Protein 1VH5 (pdb70)

Organism: Escherichia coli (strain K12) (NCBI:txid83333)

Secondary structure (DSSP, 8-state):
----SS---HHHHHHTTTTSHHHHTT-EEEEE-SS-EEEEEE-STTTB-TTSSBPHHHHHHHHHHHHHHHHHHTS-TT-EEEEEEEEEEE-S---SSEEEEEEEEEEE-SSEEEEEEEEE-TTS-EEEEEEEEEEEE-/----SS---HHHHHHTTTTSHHHHTT-EEEEE-SS-EEEEEE-STTTB-TTSSB-HHHHHHHHHHHHHHHHHHTS-TT-EEEEEEEEEEE-S---SSEEEEEEEEEEE-SSEEEEEEEEE-TTS-EEEEEEEEEEEE-

Sequence (276 aa):
SLIWKRKITLEALNAMGEGNMVGFLDIRFEHIGDDTLEATMPVDSRTKQPFGLLHGGASVVLAESIGSVAGYLCTEGEQKVVGLEINANHVRSAREGRVRGVCKPLHLGSRHQVWQIEIFDEKGRLCCSSRLTTAILESLIWKRKITLEALNAMGEGNMVGFLDIRFEHIGDDTLEATMPVDSRTKQPFGLLHGGASVVLAESIGSVAGYLCTEGEQKVVGLEINANHVRSAREGRVRGVCKPLHLGSRHQVWQIEIFDEKGRLCCSSRLTTAILE

B-factor: mean 19.94, std 7.81, range [9.19, 49.09]

Nearest PDB structures (foldseek):
  1vh5-assembly1_A  TM=1.007E+00  e=4.228E-28  Escherichia coli
  1vi8-assembly1_B  TM=1.005E+00  e=4.167E-26  Escherichia coli
  1sbk-assembly1_A  TM=9.993E-01  e=1.597E-25  Escherichia coli
  4k4c-assembly1_D  TM=9.904E-01  e=1.376E-20  Escherichia coli K-12
  3lz7-assembly1_A  TM=9.914E-01  e=1.528E-19  Haemophilus influenzae

Structure (mmCIF, N/CA/C/O backbone):
data_1VH5
#
_entry.id   1VH5
#
_cell.length_a   79.624
_cell.length_b   69.937
_cell.length_c   49.662
_cell.angle_alpha   90.00
_cell.angle_beta   90.00
_cell.angle_gamma   90.00
#
_symmetry.space_group_name_H-M   'P 21 21 2'
#
loop_
_entity.id
_entity.type
_entity.pdbx_description
1 polymer 'Hypothetical protein ydiI'
2 water water
#
loop_
_atom_site.group_PDB
_atom_site.id
_atom_site.type_symbol
_atom_site.label_atom_id
_atom_site.label_alt_id
_atom_site.label_comp_id
_atom_site.label_asym_id
_atom_site.label_entity_id
_atom_site.label_seq_id
_atom_site.pdbx_PDB_ins_code
_atom_site.Cartn_x
_atom_site.Cartn_y
_atom_site.Cartn_z
_atom_site.occupancy
_atom_site.B_iso_or_equiv
_atom_site.auth_seq_id
_atom_site.auth_comp_id
_atom_site.auth_asym_id
_atom_site.auth_atom_id
_atom_site.pdbx_PDB_model_num
ATOM 1 N N . SER A 1 2 ? 8.162 13.257 15.062 1.00 32.92 0 SER A N 1
ATOM 2 C CA . SER A 1 2 ? 7.341 12.687 13.962 1.00 31.49 0 SER A CA 1
ATOM 3 C C . SER A 1 2 ? 6.615 13.756 13.132 1.00 28.97 0 SER A C 1
ATOM 4 O O . SER A 1 2 ? 5.697 13.423 12.406 1.00 28.78 0 SER A O 1
ATOM 7 N N . LEU A 1 3 ? 7.016 15.027 13.243 1.00 26.16 1 LEU A N 1
ATOM 8 C CA . LEU A 1 3 ? 6.399 16.101 12.459 1.00 24.19 1 LEU A CA 1
ATOM 9 C C . LEU A 1 3 ? 6.984 16.193 11.054 1.00 21.88 1 LEU A C 1
ATOM 10 O O . LEU A 1 3 ? 8.121 16.621 10.872 1.00 22.48 1 LEU A O 1
ATOM 15 N N . ILE A 1 4 ? 6.192 15.854 10.041 1.00 19.33 2 ILE A N 1
ATOM 16 C CA . ILE A 1 4 ? 6.743 15.828 8.665 1.00 18.66 2 ILE A CA 1
ATOM 17 C C . ILE A 1 4 ? 6.588 17.148 7.918 1.00 17.00 2 ILE A C 1
ATOM 18 O O . ILE A 1 4 ? 7.291 17.401 6.949 1.00 17.80 2 ILE A O 1
ATOM 23 N N . TRP A 1 5 ? 5.650 18.004 8.344 1.00 16.41 3 TRP A N 1
ATOM 24 C CA . TRP A 1 5 ? 5.315 19.159 7.506 1.00 15.40 3 TRP A CA 1
ATOM 25 C C . TRP A 1 5 ? 6.393 20.222 7.550 1.00 16.16 3 TRP A C 1
ATOM 26 O O . TRP A 1 5 ? 7.045 20.427 8.605 1.00 17.99 3 TRP A O 1
ATOM 37 N N . LYS A 1 6 ? 6.559 20.897 6.416 1.00 15.10 4 LYS A N 1
ATOM 38 C CA . LYS A 1 6 ? 7.428 22.077 6.297 1.00 17.39 4 LYS A CA 1
ATOM 39 C C . LYS A 1 6 ? 6.661 23.378 6.240 1.00 18.59 4 LYS A C 1
ATOM 40 O O . LYS A 1 6 ? 7.241 24.464 6.324 1.00 20.96 4 LYS A O 1
ATOM 46 N N . ARG A 1 7 ? 5.351 23.278 6.108 1.00 17.30 5 ARG A N 1
ATOM 47 C CA . ARG A 1 7 ? 4.500 24.455 6.035 1.00 18.10 5 ARG A CA 1
ATOM 48 C C . ARG A 1 7 ? 3.421 24.275 7.054 1.00 20.89 5 ARG A C 1
ATOM 49 O O . ARG A 1 7 ? 2.949 23.170 7.288 1.00 22.91 5 ARG A O 1
ATOM 57 N N . LYS A 1 8 ? 3.000 25.381 7.656 1.00 23.15 6 LYS A N 1
ATOM 58 C CA . LYS A 1 8 ? 1.854 25.331 8.558 1.00 25.39 6 LYS A CA 1
ATOM 59 C C . LYS A 1 8 ? 0.590 25.743 7.796 1.00 25.93 6 LYS A C 1
ATOM 60 O O . LYS A 1 8 ? 0.601 26.653 6.975 1.00 28.35 6 LYS A O 1
ATOM 66 N N . ILE A 1 9 ? -0.489 25.028 8.046 1.00 25.35 7 ILE A N 1
ATOM 67 C CA . ILE A 1 9 ? -1.789 25.370 7.485 1.00 26.00 7 ILE A CA 1
ATOM 68 C C . ILE A 1 9 ? -2.882 25.002 8.478 1.00 26.25 7 ILE A C 1
ATOM 69 O O . ILE A 1 9 ? -2.755 24.024 9.208 1.00 26.96 7 ILE A O 1
ATOM 74 N N . THR A 1 10 ? -3.927 25.826 8.547 1.00 26.10 8 THR A N 1
ATOM 75 C CA . THR A 1 10 ? -5.114 25.468 9.313 1.00 26.35 8 THR A CA 1
ATOM 76 C C . THR A 1 10 ? -6.016 24.610 8.443 1.00 25.61 8 THR A C 1
ATOM 77 O O . THR A 1 10 ? -5.895 24.635 7.211 1.00 24.73 8 THR A O 1
ATOM 81 N N . LEU A 1 11 ? -6.934 23.888 9.084 1.00 26.41 9 LEU A N 1
ATOM 82 C CA . LEU A 1 11 ? -7.972 23.153 8.364 1.00 25.94 9 LEU A CA 1
ATOM 83 C C . LEU A 1 11 ? -8.809 24.093 7.512 1.00 26.08 9 LEU A C 1
ATOM 84 O O . LEU A 1 11 ? -9.176 23.785 6.392 1.00 25.77 9 LEU A O 1
ATOM 89 N N . GLU A 1 12 ? -9.094 25.272 8.056 1.00 25.50 10 GLU A N 1
ATOM 90 C CA . GLU A 1 12 ? -9.809 26.296 7.322 1.00 25.92 10 GLU A CA 1
ATOM 91 C C . GLU A 1 12 ? -9.159 26.663 5.982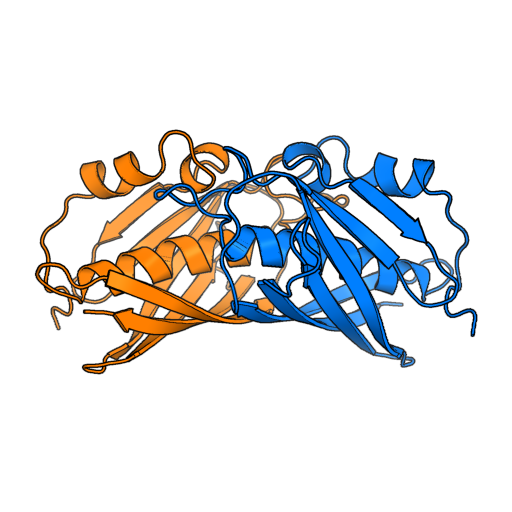 1.00 24.14 10 GLU A C 1
ATOM 92 O O . GLU A 1 12 ? -9.841 26.720 4.954 1.00 22.53 10 GLU A O 1
ATOM 98 N N . ALA A 1 13 ? -7.858 26.958 5.995 1.00 24.18 11 ALA A N 1
ATOM 99 C CA . ALA A 1 13 ? -7.167 27.396 4.779 1.00 23.77 11 ALA A CA 1
ATOM 100 C C . ALA A 1 13 ? -7.015 26.232 3.780 1.00 23.64 11 ALA A C 1
ATOM 101 O O . ALA A 1 13 ? -7.064 26.438 2.562 1.00 23.51 11 ALA A O 1
ATOM 103 N N . LEU A 1 14 ? -6.861 25.024 4.321 1.00 23.87 12 LEU A N 1
ATOM 104 C CA . LEU A 1 14 ? -6.819 23.791 3.526 1.00 23.95 12 LEU A CA 1
ATOM 105 C C . LEU A 1 14 ? -8.150 23.628 2.771 1.00 22.79 12 LEU A C 1
ATOM 106 O O . LEU A 1 14 ? -8.185 23.449 1.553 1.00 22.19 12 LEU A O 1
ATOM 111 N N . ASN A 1 15 ? -9.257 23.748 3.502 1.00 21.45 13 ASN A N 1
ATOM 112 C CA . ASN A 1 15 ? -10.578 23.607 2.910 1.00 22.27 13 ASN A CA 1
ATOM 113 C C . ASN A 1 15 ? -10.950 24.726 1.949 1.00 22.07 13 ASN A C 1
ATOM 114 O O . ASN A 1 15 ? -11.719 24.510 1.019 1.00 22.69 13 ASN A O 1
ATOM 119 N N . ALA A 1 16 ? -10.379 25.920 2.158 1.00 21.73 14 ALA A N 1
ATOM 120 C CA . ALA A 1 16 ? -10.625 27.030 1.253 1.00 22.30 14 ALA A CA 1
ATOM 121 C C . ALA A 1 16 ? -10.092 26.782 -0.156 1.00 22.36 14 ALA A C 1
ATOM 122 O O . ALA A 1 16 ? -10.591 27.354 -1.118 1.00 22.91 14 ALA A O 1
ATOM 124 N N . MET A 1 17 ? -9.100 25.896 -0.284 1.00 22.17 15 MET A N 1
ATOM 125 C CA . MET A 1 17 ? -8.464 25.651 -1.583 1.00 22.30 15 MET A CA 1
ATOM 126 C C . MET A 1 17 ? -9.414 25.089 -2.638 1.00 21.93 15 MET A C 1
ATOM 127 O O . MET A 1 17 ? -9.257 25.333 -3.838 1.00 21.57 15 MET A O 1
ATOM 132 N N . GLY A 1 18 ? -10.389 24.320 -2.166 1.00 21.17 16 GLY A N 1
ATOM 133 C CA . GLY A 1 18 ? -11.276 23.546 -3.013 1.00 21.67 16 GLY A CA 1
ATOM 134 C C . GLY A 1 18 ? -12.394 24.336 -3.664 1.00 21.74 16 GLY A C 1
ATOM 135 O O . GLY A 1 18 ? -13.083 23.816 -4.541 1.00 21.18 16 GLY A O 1
ATOM 136 N N . GLU A 1 19 ? -12.607 25.589 -3.240 1.00 22.57 17 GLU A N 1
ATOM 137 C CA . GLU A 1 19 ? -13.757 26.373 -3.730 1.00 23.80 17 GLU A CA 1
ATOM 138 C C . GLU A 1 19 ? -13.648 26.649 -5.212 1.00 22.19 17 GLU A C 1
ATOM 139 O O . GLU A 1 19 ? -12.639 27.197 -5.674 1.00 22.76 17 GLU A O 1
ATOM 145 N N . GLY A 1 20 ? -14.683 26.261 -5.952 1.00 22.04 18 GLY A N 1
ATOM 146 C CA . GLY A 1 20 ? -14.734 26.506 -7.374 1.00 21.72 18 GLY A CA 1
ATOM 147 C C . GLY A 1 20 ? -13.935 25.511 -8.209 1.00 21.45 18 GLY A C 1
ATOM 148 O O . GLY A 1 20 ? -13.727 25.742 -9.401 1.00 21.14 18 GLY A O 1
ATOM 149 N N . ASN A 1 21 ? -13.498 24.411 -7.590 1.00 21.04 19 ASN A N 1
ATOM 150 C CA . ASN A 1 21 ? -12.789 23.344 -8.331 1.00 19.79 19 ASN A CA 1
ATOM 151 C C . ASN A 1 21 ? -13.324 21.991 -7.904 1.00 19.49 19 ASN A C 1
ATOM 152 O O . ASN A 1 21 ? -14.288 21.908 -7.159 1.00 17.40 19 ASN A O 1
ATOM 157 N N . MET A 1 22 ? -12.682 20.915 -8.352 1.00 17.43 20 MET A N 1
ATOM 158 C CA . MET A 1 22 ? -13.275 19.595 -8.174 1.00 16.23 20 MET A CA 1
ATOM 159 C C . MET A 1 22 ? -13.449 19.224 -6.695 1.00 15.32 20 MET A C 1
ATOM 160 O O . MET A 1 22 ? -14.427 18.577 -6.330 1.00 15.97 20 MET A O 1
ATOM 165 N N . VAL A 1 23 ? -12.477 19.588 -5.869 1.00 16.29 21 VAL A N 1
ATOM 166 C CA . VAL A 1 23 ? -12.549 19.253 -4.454 1.00 17.11 21 VAL A CA 1
ATOM 167 C C . VAL A 1 23 ? -13.851 19.856 -3.852 1.00 16.63 21 VAL A C 1
ATOM 168 O O . VAL A 1 23 ? -14.587 19.170 -3.150 1.00 16.76 21 VAL A O 1
ATOM 172 N N . GLY A 1 24 ? -14.119 21.118 -4.174 1.00 17.18 22 GLY A N 1
ATOM 173 C CA . GLY A 1 24 ? -15.327 21.794 -3.722 1.00 17.35 22 GLY A CA 1
ATOM 174 C C . GLY A 1 24 ? -16.575 21.168 -4.312 1.00 17.18 22 GLY A C 1
ATOM 175 O O . GLY A 1 24 ? -17.550 20.917 -3.595 1.00 19.55 22 GLY A O 1
ATOM 176 N N . PHE A 1 25 ? -16.538 20.903 -5.608 1.00 17.70 23 PHE A N 1
ATOM 177 C CA . PHE A 1 25 ? -17.673 20.291 -6.319 1.00 17.98 23 PHE A CA 1
ATOM 178 C C . PHE A 1 25 ? -18.102 18.976 -5.686 1.00 16.84 23 PHE A C 1
ATOM 179 O O . PHE A 1 25 ? -19.289 18.702 -5.581 1.00 17.45 23 PHE A O 1
ATOM 187 N N . LEU A 1 26 ? -17.130 18.152 -5.283 1.00 16.39 24 LEU A N 1
ATOM 188 C CA . LEU A 1 26 ? -17.452 16.858 -4.707 1.00 15.90 24 LEU A CA 1
ATOM 189 C C . LEU A 1 26 ? -17.634 16.865 -3.184 1.00 17.20 24 LEU A C 1
ATOM 190 O O . LEU A 1 26 ? -17.852 15.800 -2.579 1.00 16.98 24 LEU A O 1
ATOM 195 N N . ASP A 1 27 ? -17.489 18.043 -2.564 1.00 17.03 25 ASP A N 1
ATOM 196 C CA . ASP A 1 27 ? -17.588 18.170 -1.097 1.00 18.00 25 ASP A CA 1
ATOM 197 C C . ASP A 1 27 ? -16.554 17.336 -0.368 1.00 16.16 25 ASP A C 1
ATOM 198 O O . ASP A 1 27 ? -16.844 16.747 0.662 1.00 17.53 25 ASP A O 1
ATOM 203 N N . ILE A 1 28 ? -15.354 17.284 -0.929 1.00 15.94 26 ILE A N 1
ATOM 204 C CA . ILE A 1 28 ? -14.243 16.730 -0.175 1.00 16.29 26 ILE A CA 1
ATOM 205 C C . ILE A 1 28 ? -13.871 17.727 0.939 1.00 16.29 26 ILE A C 1
ATOM 206 O O . ILE A 1 28 ? -13.684 18.927 0.655 1.00 18.02 26 ILE A O 1
ATOM 211 N N . ARG A 1 29 ? -13.761 17.227 2.175 1.00 16.04 27 ARG A N 1
ATOM 212 C CA . ARG A 1 29 ? -13.516 18.076 3.337 1.00 17.16 27 ARG A CA 1
ATOM 213 C C . ARG A 1 29 ? -12.307 17.515 4.079 1.00 15.91 27 ARG A C 1
ATOM 214 O O . ARG A 1 29 ? -12.335 16.380 4.564 1.00 16.35 27 ARG A O 1
ATOM 229 N N . PHE A 1 30 ? -11.269 18.334 4.229 1.00 16.13 28 PHE A N 1
ATOM 230 C CA . PHE A 1 30 ? -10.173 17.967 5.143 1.00 16.19 28 PHE A CA 1
ATOM 231 C C . PHE A 1 30 ? -10.648 18.026 6.603 1.00 17.14 28 PHE A C 1
ATOM 232 O O . PHE A 1 30 ? -11.305 18.985 7.003 1.00 18.48 28 PHE A O 1
ATOM 240 N N . GLU A 1 31 ? -10.340 16.988 7.358 1.00 17.48 29 GLU A N 1
ATOM 241 C CA . GLU A 1 31 ? -10.857 16.800 8.715 1.00 18.71 29 GLU A CA 1
ATOM 242 C C . GLU A 1 31 ? -9.783 16.779 9.778 1.00 18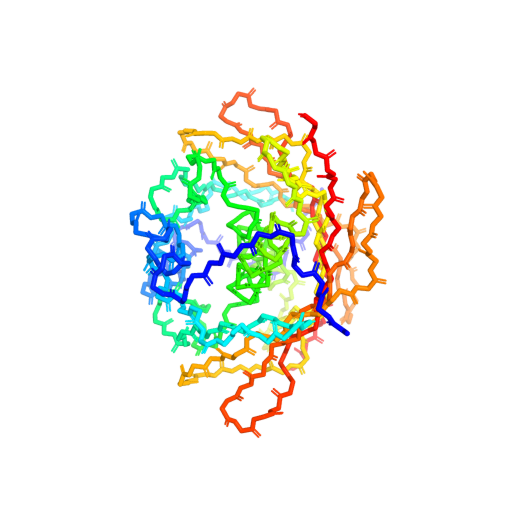.88 29 GLU A C 1
ATOM 243 O O . GLU A 1 31 ? -10.079 17.009 10.963 1.00 19.16 29 GLU A O 1
ATOM 249 N N . HIS A 1 32 ? -8.556 16.385 9.436 1.00 17.69 30 HIS A N 1
ATOM 250 C CA . HIS A 1 32 ? -7.541 16.206 10.457 1.00 18.52 30 HIS A CA 1
ATOM 251 C C . HIS A 1 32 ? -6.156 16.356 9.866 1.00 18.27 30 HIS A C 1
ATOM 252 O O . HIS A 1 32 ? -5.856 15.743 8.828 1.00 17.67 30 HIS A O 1
ATOM 259 N N . ILE A 1 33 ? -5.332 17.200 10.479 1.00 17.02 31 ILE A N 1
ATOM 260 C CA . ILE A 1 33 ? -3.899 17.279 10.181 1.00 18.34 31 ILE A CA 1
ATOM 261 C C . ILE A 1 33 ? -3.133 16.803 11.401 1.00 18.51 31 ILE A C 1
ATOM 262 O O . ILE A 1 33 ? -3.018 17.530 12.421 1.00 20.10 31 ILE A O 1
ATOM 267 N N . GLY A 1 34 ? -2.607 15.607 11.338 1.00 17.72 32 GLY A N 1
ATOM 268 C CA . GLY A 1 34 ? -1.745 15.119 12.397 1.00 17.29 32 GLY A CA 1
ATOM 269 C C . GLY A 1 34 ? -0.302 15.477 12.144 1.00 17.73 32 GLY A C 1
ATOM 270 O O . GLY A 1 34 ? 0.019 16.108 11.154 1.00 18.80 32 GLY A O 1
ATOM 271 N N . ASP A 1 35 ? 0.587 15.071 13.039 1.00 17.12 33 ASP A N 1
ATOM 272 C CA . ASP A 1 35 ? 2.007 15.329 12.816 1.00 18.33 33 ASP A CA 1
ATOM 273 C C . ASP A 1 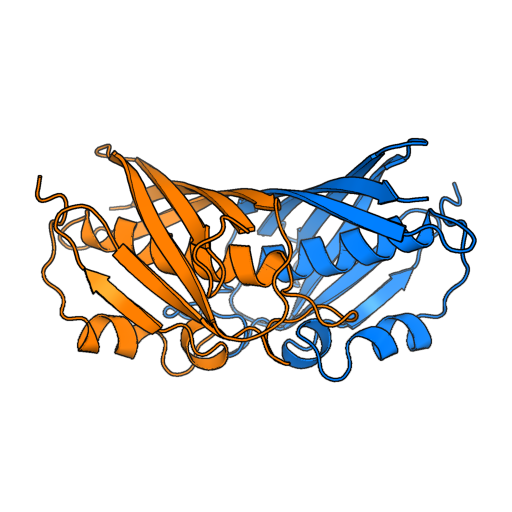35 ? 2.515 14.683 11.534 1.00 17.55 33 ASP A C 1
ATOM 274 O O . ASP A 1 35 ? 3.427 15.210 10.881 1.00 16.72 33 ASP A O 1
ATOM 279 N N . ASP A 1 36 ? 1.932 13.539 11.193 1.00 16.87 34 ASP A N 1
ATOM 280 C CA . ASP A 1 36 ? 2.467 12.763 10.071 1.00 17.40 34 ASP A CA 1
ATOM 281 C C . ASP A 1 36 ? 1.388 12.106 9.223 1.00 17.27 34 ASP A C 1
ATOM 282 O O . ASP A 1 36 ? 1.697 11.148 8.505 1.00 17.36 34 ASP A O 1
ATOM 287 N N . THR A 1 37 ? 0.153 12.598 9.336 1.00 16.72 35 THR A N 1
ATOM 288 C CA . THR A 1 37 ? -0.957 12.071 8.543 1.00 17.05 35 THR A CA 1
ATOM 289 C C . THR A 1 37 ? -1.887 13.195 8.176 1.00 15.49 35 THR A C 1
ATOM 290 O O . THR A 1 37 ? -1.939 14.221 8.843 1.00 17.17 35 THR A O 1
ATOM 294 N N . LEU A 1 38 ? -2.632 12.999 7.089 1.00 15.58 36 LEU A N 1
ATOM 295 C CA . LEU A 1 38 ? -3.648 13.967 6.675 1.00 14.93 36 LEU A CA 1
ATOM 296 C C . LEU A 1 38 ? -4.935 13.210 6.341 1.00 14.94 36 LEU A C 1
ATOM 297 O O . LEU A 1 38 ? -4.882 12.203 5.633 1.00 16.14 36 LEU A O 1
ATOM 302 N N . GLU A 1 39 ? -6.091 13.633 6.871 1.00 14.87 37 GLU A N 1
ATOM 303 C CA . GLU A 1 39 ? -7.354 12.943 6.584 1.00 16.00 37 GLU A CA 1
ATOM 304 C C . GLU A 1 39 ? -8.372 13.891 5.979 1.00 15.98 37 GLU A C 1
ATOM 305 O O . GLU A 1 39 ? -8.480 15.068 6.359 1.00 16.71 37 GLU A O 1
ATOM 311 N N . ALA A 1 40 ? -9.129 13.355 5.013 1.00 16.29 38 ALA A N 1
ATOM 312 C CA . ALA A 1 40 ? -10.252 14.075 4.437 1.00 15.72 38 ALA A CA 1
ATOM 313 C C . ALA A 1 40 ? -11.401 13.115 4.176 1.00 14.94 38 ALA A C 1
ATOM 314 O O . ALA A 1 40 ? -11.179 11.917 3.938 1.00 14.99 38 ALA A O 1
ATOM 316 N N . THR A 1 41 ? -12.630 13.634 4.190 1.00 14.35 39 THR A N 1
ATOM 317 C CA . THR A 1 41 ? -13.788 12.808 3.845 1.00 15.81 39 THR A CA 1
ATOM 318 C C . THR A 1 41 ? -14.479 13.285 2.570 1.00 15.07 39 THR A C 1
ATOM 319 O O . THR A 1 41 ? -14.263 14.365 2.093 1.00 15.96 39 THR A O 1
ATOM 323 N N . MET A 1 42 ? -15.332 12.415 2.033 1.00 15.19 40 MET A N 1
ATOM 324 C CA . MET A 1 42 ? -16.065 12.658 0.787 1.00 14.77 40 MET A CA 1
ATOM 325 C C . MET A 1 42 ? -17.373 11.899 0.842 1.00 15.03 40 MET A C 1
ATOM 326 O O . MET A 1 42 ? -17.404 10.751 1.275 1.00 14.55 40 MET A O 1
ATOM 331 N N . PRO A 1 43 ? -18.471 12.536 0.408 1.00 15.63 41 PRO A N 1
ATOM 332 C CA . PRO A 1 43 ? -19.755 11.835 0.460 1.00 15.63 41 PRO A CA 1
ATOM 333 C C . PRO A 1 43 ? -19.834 10.791 -0.645 1.00 14.07 41 PRO A C 1
ATOM 334 O O . PRO A 1 43 ? -19.183 10.931 -1.703 1.00 14.64 41 PRO A O 1
ATOM 338 N N . VAL A 1 44 ? -20.608 9.751 -0.371 1.00 14.08 42 VAL A N 1
ATOM 339 C CA . VAL A 1 44 ? -21.039 8.777 -1.367 1.00 14.68 42 VAL A CA 1
ATOM 340 C C . VAL A 1 44 ? -22.425 9.286 -1.773 1.00 15.99 42 VAL A C 1
ATOM 341 O O . VAL A 1 44 ? -23.405 9.101 -1.062 1.00 17.55 42 VAL A O 1
ATOM 345 N N . ASP A 1 45 ? -22.475 10.026 -2.855 1.00 15.11 43 ASP A N 1
ATOM 346 C CA . ASP A 1 45 ? -23.726 10.683 -3.285 1.00 16.54 43 ASP A CA 1
ATOM 347 C C . ASP A 1 45 ? -23.814 10.728 -4.816 1.00 16.17 43 ASP A C 1
ATOM 348 O O . ASP A 1 45 ? -22.990 10.148 -5.545 1.00 15.75 4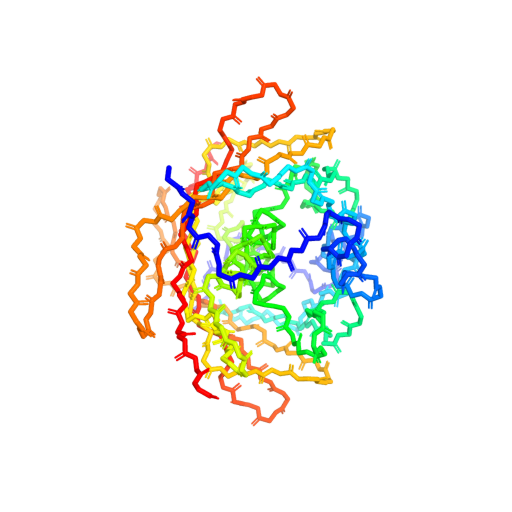3 ASP A O 1
ATOM 353 N N . SER A 1 46 ? -24.785 11.442 -5.341 1.00 16.46 44 SER A N 1
ATOM 354 C CA . SER A 1 46 ? -25.017 11.422 -6.760 1.00 17.37 44 SER A CA 1
ATOM 355 C C . SER A 1 46 ? -23.808 11.895 -7.571 1.00 16.58 44 SER A C 1
ATOM 356 O O . SER A 1 46 ? -23.688 11.521 -8.748 1.00 16.88 44 SER A O 1
ATOM 359 N N . ARG A 1 47 ? -22.928 12.709 -6.977 1.00 15.88 45 ARG A N 1
ATOM 360 C CA . ARG A 1 47 ? -21.774 13.247 -7.697 1.00 15.71 45 ARG A CA 1
ATOM 361 C C . ARG A 1 47 ? -20.590 12.305 -7.672 1.00 15.55 45 ARG A C 1
ATOM 362 O O . ARG A 1 47 ? -19.639 12.506 -8.412 1.00 15.66 45 ARG A O 1
ATOM 370 N N . THR A 1 48 ? -20.635 11.318 -6.779 1.00 14.74 46 THR A N 1
ATOM 371 C CA . THR A 1 48 ? -19.532 10.360 -6.646 1.00 14.96 46 THR A CA 1
ATOM 372 C C . THR A 1 48 ? -19.928 8.889 -6.845 1.00 13.32 46 THR A C 1
ATOM 373 O O . THR A 1 48 ? -19.108 7.985 -6.683 1.00 13.54 46 THR A O 1
ATOM 377 N N . LYS A 1 49 ? -21.176 8.648 -7.234 1.00 13.11 47 LYS A N 1
ATOM 378 C CA . LYS A 1 49 ? -21.648 7.296 -7.528 1.00 13.97 47 LYS A CA 1
ATOM 379 C C . LYS A 1 49 ? -21.491 6.917 -8.979 1.00 13.67 47 LYS A C 1
ATOM 380 O O . LYS A 1 49 ? -21.601 7.752 -9.863 1.00 14.65 47 LYS A O 1
ATOM 386 N N . GLN A 1 50 ? -21.314 5.616 -9.204 1.00 15.57 48 GLN A N 1
ATOM 387 C CA . GLN A 1 50 ? -21.404 5.067 -10.567 1.00 16.54 48 GLN A CA 1
ATOM 388 C C . GLN A 1 50 ? -22.884 4.725 -10.838 1.00 17.02 48 GLN A C 1
ATOM 389 O O . GLN A 1 50 ? -23.723 4.898 -9.942 1.00 17.58 48 GLN A O 1
ATOM 395 N N . PRO A 1 51 ? -23.240 4.292 -12.045 1.00 17.17 49 PRO A N 1
ATOM 396 C CA . PRO A 1 51 ? -24.658 4.093 -12.413 1.00 18.63 49 PRO A CA 1
ATOM 397 C C . PRO A 1 51 ? -25.442 3.095 -11.594 1.00 20.11 49 PRO A C 1
ATOM 398 O O . PRO A 1 51 ? -26.670 3.051 -11.716 1.00 22.50 49 PRO A O 1
ATOM 402 N N . PHE A 1 52 ? -24.765 2.307 -10.772 1.00 19.86 50 PHE A N 1
ATOM 403 C CA . PHE A 1 52 ? -25.424 1.272 -9.993 1.00 21.27 50 PHE A CA 1
ATOM 404 C C . PHE A 1 52 ? -25.542 1.634 -8.520 1.00 19.98 50 PHE A C 1
ATOM 405 O O . PHE A 1 52 ? -25.899 0.806 -7.699 1.00 22.13 50 PHE A O 1
ATOM 413 N N . GLY A 1 53 ? -25.262 2.887 -8.194 1.00 18.58 51 GLY A N 1
ATOM 414 C CA . GLY A 1 53 ? -25.502 3.386 -6.848 1.00 18.16 51 GLY A CA 1
ATOM 415 C C . GLY A 1 53 ? -24.378 3.169 -5.845 1.00 17.69 51 GLY A C 1
ATOM 416 O O . GLY A 1 53 ? -24.553 3.427 -4.672 1.00 19.41 51 GLY A O 1
ATOM 417 N N . LEU A 1 54 ? -23.237 2.675 -6.309 1.00 17.86 52 LEU A N 1
ATOM 418 C CA . LEU A 1 54 ? -22.081 2.517 -5.444 1.00 16.38 52 LEU A CA 1
ATOM 419 C C . LEU A 1 54 ? -21.075 3.626 -5.697 1.00 14.84 52 LEU A C 1
ATOM 420 O O . LEU A 1 54 ? -21.058 4.225 -6.768 1.00 16.67 52 LEU A O 1
ATOM 425 N N . LEU A 1 55 ? -20.205 3.870 -4.720 1.00 14.50 53 LEU A N 1
ATOM 426 C CA . LEU A 1 55 ? -19.122 4.814 -4.921 1.00 14.50 53 LEU A CA 1
ATOM 427 C C . LEU A 1 55 ? -18.308 4.470 -6.149 1.00 14.09 53 LEU A C 1
ATOM 428 O O . LEU A 1 55 ? -17.883 3.312 -6.313 1.00 16.16 53 LEU A O 1
ATOM 433 N N . HIS A 1 56 ? -18.082 5.459 -6.997 1.00 12.80 54 HIS A N 1
ATOM 434 C CA . HIS A 1 56 ? -17.322 5.286 -8.223 1.00 12.27 54 HIS A CA 1
ATOM 435 C C . HIS A 1 56 ? -15.852 5.097 -7.836 1.00 12.15 54 HIS A C 1
ATOM 436 O O . HIS A 1 56 ? -15.300 5.887 -7.075 1.00 12.24 54 HIS A O 1
ATOM 443 N N . GLY A 1 57 ? -15.177 4.108 -8.423 1.00 13.27 55 GLY A N 1
ATOM 444 C CA . GLY A 1 57 ? -13.753 3.863 -8.152 1.00 13.57 55 GLY A CA 1
ATOM 445 C C . GLY A 1 57 ? -12.910 5.090 -8.483 1.00 12.65 55 GLY A C 1
ATOM 446 O O . GLY A 1 57 ? -11.913 5.389 -7.797 1.00 13.33 55 GLY A O 1
ATOM 447 N N . GLY A 1 58 ? -13.308 5.830 -9.530 1.00 12.22 56 GLY A N 1
ATOM 448 C CA . GLY A 1 58 ? -12.623 7.075 -9.822 1.00 12.08 56 GLY A CA 1
ATOM 449 C C . GLY A 1 58 ? -12.757 8.146 -8.758 1.00 11.66 56 GLY A C 1
ATOM 450 O O . GLY A 1 58 ? -11.826 8.944 -8.568 1.00 12.10 56 GLY A O 1
ATOM 451 N N . ALA A 1 59 ? -13.911 8.202 -8.099 1.00 13.15 57 ALA A N 1
ATOM 452 C CA . ALA A 1 59 ? -14.078 9.162 -7.011 1.00 12.65 57 ALA A CA 1
ATOM 453 C C . ALA A 1 59 ? -13.139 8.875 -5.838 1.00 12.29 57 ALA A C 1
ATOM 454 O O . ALA A 1 59 ? -12.552 9.781 -5.281 1.00 12.81 57 ALA A O 1
ATOM 456 N N . SER A 1 60 ? -12.924 7.596 -5.549 1.00 12.59 58 SER A N 1
ATOM 457 C CA . SER A 1 60 ? -11.946 7.204 -4.529 1.00 12.45 58 SER A CA 1
ATOM 458 C C . SER A 1 60 ? -10.573 7.736 -4.906 1.00 12.35 58 SER A C 1
ATOM 459 O O . SER A 1 60 ? -9.833 8.217 -4.065 1.00 12.95 58 SER A O 1
ATOM 462 N N . VAL A 1 61 ? -10.225 7.642 -6.183 1.00 11.95 59 VAL A N 1
ATOM 463 C CA . VAL A 1 61 ? -8.917 8.127 -6.656 1.00 11.93 59 VAL A CA 1
ATOM 464 C C . VAL A 1 61 ? -8.864 9.651 -6.633 1.00 11.83 59 VAL A C 1
ATOM 465 O O . VAL A 1 61 ? -7.834 10.237 -6.296 1.00 11.87 59 VAL A O 1
ATOM 469 N N . VAL A 1 62 ? -9.962 10.324 -6.967 1.00 11.62 60 VAL A N 1
ATOM 470 C CA . VAL A 1 62 ? -9.999 11.770 -6.760 1.00 11.98 60 VAL A CA 1
ATOM 471 C C . VAL A 1 62 ? -9.686 12.126 -5.295 1.00 11.32 60 VAL A C 1
ATOM 472 O O . VAL A 1 62 ? -8.879 13.013 -5.015 1.00 12.49 60 VAL A O 1
ATOM 476 N N . LEU A 1 63 ? -10.313 11.423 -4.371 1.00 11.89 61 LEU A N 1
ATOM 477 C CA . LEU A 1 63 ? -10.079 11.681 -2.951 1.00 12.87 61 LEU A CA 1
ATOM 478 C C . LEU A 1 63 ? -8.592 11.444 -2.616 1.00 12.29 61 LEU A C 1
ATOM 479 O O . LEU A 1 63 ? -7.917 12.321 -2.003 1.00 12.49 61 LEU A O 1
ATOM 484 N N . ALA A 1 64 ? -8.050 10.296 -3.044 1.00 12.26 62 ALA A N 1
ATOM 485 C CA . ALA A 1 64 ? -6.659 9.954 -2.737 1.00 12.55 62 ALA A CA 1
ATOM 486 C C . ALA A 1 64 ? -5.716 10.993 -3.317 1.00 11.83 62 ALA A C 1
ATOM 487 O O . ALA A 1 64 ? -4.773 11.435 -2.628 1.00 12.68 62 ALA A O 1
ATOM 489 N N . GLU A 1 65 ? -5.907 11.382 -4.583 1.00 12.51 63 GLU A N 1
ATOM 490 C CA . GLU A 1 65 ? -4.984 12.319 -5.202 1.00 12.59 63 GLU A CA 1
ATOM 491 C C . GLU A 1 65 ? -5.139 13.700 -4.576 1.00 12.71 63 GLU A C 1
ATOM 492 O O . GLU A 1 65 ? -4.153 14.432 -4.447 1.00 13.87 63 GLU A O 1
ATOM 498 N N . SER A 1 66 ? -6.366 14.097 -4.220 1.00 13.43 64 SER A N 1
ATOM 499 C CA . SER A 1 66 ? -6.572 15.426 -3.602 1.00 13.89 64 SER A CA 1
ATOM 500 C C . SER A 1 66 ? -5.833 15.536 -2.277 1.00 13.98 64 SER A C 1
ATOM 501 O O . SER A 1 66 ? -5.263 16.581 -1.971 1.00 16.09 64 SER A O 1
ATOM 504 N N . ILE A 1 67 ? -5.854 14.472 -1.484 1.00 13.34 65 ILE A N 1
ATOM 505 C CA . ILE A 1 67 ? -5.180 14.459 -0.174 1.00 14.24 65 ILE A CA 1
ATOM 506 C C . ILE A 1 67 ? -3.680 14.376 -0.358 1.00 13.86 65 ILE A C 1
ATOM 507 O O . ILE A 1 67 ? -2.929 15.178 0.205 1.00 13.16 65 ILE A O 1
ATOM 512 N N . GLY A 1 68 ? -3.224 13.426 -1.180 1.00 13.53 66 GLY A N 1
ATOM 513 C CA . GLY A 1 68 ? -1.788 13.246 -1.383 1.00 14.06 66 GLY A CA 1
ATOM 514 C C . GLY A 1 68 ? -1.116 14.471 -1.986 1.00 13.46 66 GLY A C 1
ATOM 515 O O . GLY A 1 68 ? 0.027 14.784 -1.648 1.00 13.40 66 GLY A O 1
ATOM 516 N N . SER A 1 69 ? -1.780 15.128 -2.935 1.00 13.67 67 SER A N 1
ATOM 517 C CA . SER A 1 69 ? -1.168 16.317 -3.550 1.00 14.52 67 SER A CA 1
ATOM 518 C C . SER A 1 69 ? -0.940 17.440 -2.551 1.00 15.13 67 SER A C 1
ATOM 519 O O . SER A 1 69 ? 0.111 18.078 -2.575 1.00 15.90 67 SER A O 1
ATOM 524 N N . VAL A 1 70 ? -1.919 17.702 -1.679 1.00 14.51 68 VAL A N 1
ATOM 525 C CA . VAL A 1 70 ? -1.755 18.746 -0.668 1.00 14.99 68 VAL A CA 1
ATOM 526 C C . VAL A 1 70 ? -0.740 18.289 0.380 1.00 14.79 68 VAL A C 1
ATOM 527 O O . VAL A 1 70 ? 0.113 19.072 0.763 1.00 14.67 68 VAL A O 1
ATOM 534 N N . ALA A 1 71 ? -0.763 17.014 0.785 1.00 13.72 69 ALA A N 1
ATOM 535 C CA . ALA A 1 71 ? 0.238 16.536 1.760 1.00 13.54 69 ALA A CA 1
ATOM 536 C C . ALA A 1 71 ? 1.636 16.731 1.198 1.00 13.32 69 ALA A C 1
ATOM 537 O O . ALA A 1 71 ? 2.562 17.202 1.899 1.00 14.01 69 ALA A O 1
ATOM 539 N N . GLY A 1 72 ? 1.807 16.410 -0.076 1.00 12.49 70 GLY A N 1
ATOM 540 C CA . GLY A 1 72 ? 3.103 16.574 -0.742 1.00 12.40 70 GLY A CA 1
ATOM 541 C C . GLY A 1 72 ? 3.555 18.028 -0.699 1.00 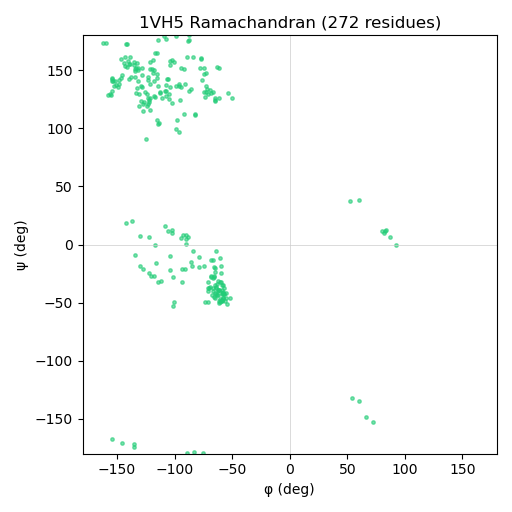12.50 70 GLY A C 1
ATOM 542 O O . GLY A 1 72 ? 4.726 18.338 -0.370 1.00 12.72 70 GLY A O 1
ATOM 543 N N . TYR A 1 73 ? 2.653 18.960 -1.073 1.00 13.88 71 TYR A N 1
ATOM 544 C CA . TYR A 1 73 ? 2.948 20.400 -1.039 1.00 13.96 71 TYR A CA 1
ATOM 545 C C . TYR A 1 73 ? 3.360 20.830 0.375 1.00 13.18 71 TYR A C 1
ATOM 546 O O . TYR A 1 73 ? 4.336 21.582 0.545 1.00 14.54 71 TYR A O 1
ATOM 555 N N . LEU A 1 74 ? 2.648 20.332 1.382 1.00 14.60 72 LEU A N 1
ATOM 556 C CA . LEU A 1 74 ? 2.941 20.711 2.767 1.00 14.98 72 LEU A CA 1
ATOM 557 C C . LEU A 1 74 ? 4.294 20.213 3.247 1.00 14.27 72 LEU A C 1
ATOM 558 O O . LEU A 1 74 ? 4.787 20.714 4.284 1.00 15.12 72 LEU A O 1
ATOM 563 N N . CYS A 1 75 ? 4.923 19.294 2.494 1.00 13.46 73 CYS A N 1
ATOM 564 C CA . CYS A 1 75 ? 6.249 18.757 2.820 1.00 14.53 73 CYS A CA 1
ATOM 565 C C . CYS A 1 75 ? 7.336 19.400 1.955 1.00 14.84 73 CYS A C 1
ATOM 566 O O . CYS A 1 75 ? 8.472 18.907 1.915 1.00 16.61 73 CYS A O 1
ATOM 569 N N . THR A 1 76 ? 6.985 20.477 1.256 1.00 14.45 74 THR A N 1
ATOM 570 C CA . THR A 1 76 ? 7.985 21.288 0.530 1.00 15.05 74 THR A CA 1
ATOM 571 C C . THR A 1 76 ? 8.053 22.664 1.171 1.00 14.35 74 THR A C 1
ATOM 572 O O . THR A 1 76 ? 7.272 22.974 2.086 1.00 15.86 74 THR A O 1
ATOM 576 N N . GLU A 1 77 ? 8.965 23.503 0.685 1.00 15.65 75 GLU A N 1
ATOM 577 C CA . GLU A 1 77 ? 9.095 24.833 1.282 1.00 16.69 75 GLU A CA 1
ATOM 578 C C . GLU A 1 77 ? 9.308 25.937 0.251 1.00 18.03 75 GLU A C 1
ATOM 579 O O . GLU A 1 77 ? 9.660 25.666 -0.900 1.00 18.31 75 GLU A O 1
ATOM 585 N N . GLY A 1 78 ? 9.058 27.183 0.657 1.00 20.52 76 GLY A N 1
ATOM 586 C CA . GLY A 1 78 ? 9.139 28.321 -0.254 1.00 21.67 76 GLY A CA 1
ATOM 587 C C . GLY A 1 78 ? 8.283 28.167 -1.507 1.00 22.37 76 GLY A C 1
ATOM 588 O O . GLY A 1 78 ? 7.120 27.818 -1.421 1.00 23.42 76 GLY A O 1
ATOM 589 N N . GLU A 1 79 ? 8.858 28.438 -2.668 1.00 22.49 77 GLU A N 1
ATOM 590 C CA . GLU A 1 79 ? 8.100 28.379 -3.916 1.00 23.27 77 GLU A CA 1
ATOM 591 C C . GLU A 1 79 ? 8.131 26.991 -4.573 1.00 22.45 77 GLU A C 1
ATOM 592 O O . GLU A 1 79 ? 7.714 26.844 -5.724 1.00 22.53 77 GLU A O 1
ATOM 598 N N . GLN A 1 80 ? 8.667 25.992 -3.876 1.00 20.25 78 GLN A N 1
ATOM 599 C CA . GLN A 1 80 ? 8.625 24.608 -4.350 1.00 19.17 78 GLN A CA 1
ATOM 600 C C . GLN A 1 80 ? 7.192 24.149 -4.474 1.00 18.14 78 GLN A C 1
ATOM 601 O O . GLN A 1 80 ? 6.284 24.638 -3.776 1.00 18.02 78 GLN A O 1
ATOM 607 N N . LYS A 1 81 ? 6.985 23.219 -5.393 1.00 18.64 79 LYS A N 1
ATOM 608 C CA . LYS A 1 81 ? 5.679 22.608 -5.570 1.00 18.01 79 LYS A CA 1
ATOM 609 C C . LYS A 1 81 ? 5.882 21.130 -5.878 1.00 16.70 79 LYS A C 1
ATOM 610 O O . LYS A 1 81 ? 7.012 20.659 -6.059 1.00 17.29 79 LYS A O 1
ATOM 616 N N . VAL A 1 82 ? 4.775 20.391 -5.911 1.00 15.70 80 VAL A N 1
ATOM 617 C CA . VAL A 1 82 ? 4.828 18.991 -6.341 1.00 15.65 80 VAL A CA 1
ATOM 618 C C . VAL A 1 82 ? 3.927 18.764 -7.531 1.00 15.86 80 VAL A C 1
ATOM 619 O O . VAL A 1 82 ? 2.900 19.449 -7.679 1.00 17.05 80 VAL A O 1
ATOM 623 N N . VAL A 1 83 ? 4.319 17.786 -8.349 1.00 15.48 81 VAL A N 1
ATOM 624 C CA . VAL A 1 83 ? 3.518 17.372 -9.503 1.00 16.13 81 VAL A CA 1
ATOM 625 C C . VAL A 1 83 ? 3.301 15.863 -9.386 1.00 16.07 81 VAL A C 1
ATOM 626 O O . VAL A 1 83 ? 4.247 15.111 -9.128 1.00 17.14 81 VAL A O 1
ATOM 633 N N . GLY A 1 84 ? 2.057 15.426 -9.538 1.00 15.45 82 GLY A N 1
ATOM 634 C CA . GLY A 1 84 ? 1.742 14.010 -9.548 1.00 14.90 82 GLY A CA 1
ATOM 635 C C . GLY A 1 84 ? 2.278 13.317 -10.785 1.00 13.65 82 GLY A C 1
ATOM 636 O O . GLY A 1 84 ? 2.117 13.786 -11.899 1.00 15.06 82 GLY A O 1
ATOM 637 N N . LEU A 1 85 ? 2.974 12.202 -10.582 1.00 12.95 83 LEU A N 1
ATOM 638 C CA . LEU A 1 85 ? 3.484 11.357 -11.654 1.00 13.60 83 LEU A CA 1
ATOM 639 C C . LEU A 1 85 ? 2.635 10.124 -11.911 1.00 12.10 83 LEU A C 1
ATOM 640 O O . LEU A 1 85 ? 2.348 9.834 -13.059 1.00 12.94 83 LEU A O 1
ATOM 645 N N . GLU A 1 86 ? 2.293 9.371 -10.857 1.00 12.51 84 GLU A N 1
ATOM 646 C CA . GLU A 1 86 ? 1.643 8.083 -11.041 1.00 11.64 84 GLU A CA 1
ATOM 647 C C . GLU A 1 86 ? 0.743 7.926 -9.818 1.00 11.49 84 GLU A C 1
ATOM 648 O O . GLU A 1 86 ? 1.117 8.245 -8.695 1.00 11.73 84 GLU A O 1
ATOM 654 N N . ILE A 1 87 ? -0.442 7.372 -10.038 1.00 10.24 85 ILE A N 1
ATOM 655 C CA . ILE A 1 87 ? -1.317 6.970 -8.953 1.00 10.88 85 ILE A CA 1
ATOM 656 C C . ILE A 1 87 ? -1.857 5.584 -9.262 1.00 12.00 85 ILE A C 1
ATOM 657 O O . ILE A 1 87 ? -2.101 5.255 -10.441 1.00 12.00 85 ILE A O 1
ATOM 662 N N . ASN A 1 88 ? -2.022 4.770 -8.229 1.00 12.16 86 ASN A N 1
ATOM 663 C CA . ASN A 1 88 ? -2.547 3.428 -8.397 1.00 11.89 86 ASN A CA 1
ATOM 664 C C . ASN A 1 88 ? -3.441 3.102 -7.227 1.00 12.22 86 ASN A C 1
ATOM 665 O O . ASN A 1 88 ? -3.296 3.693 -6.142 1.00 13.21 86 ASN A O 1
ATOM 670 N N . ALA A 1 89 ? -4.400 2.210 -7.433 1.00 12.52 87 ALA A N 1
ATOM 671 C CA . ALA A 1 89 ? -5.374 1.880 -6.392 1.00 12.61 87 ALA A CA 1
ATOM 672 C C . ALA A 1 89 ? -5.928 0.513 -6.591 1.00 13.47 87 ALA A C 1
ATOM 673 O O . ALA A 1 89 ? -6.165 0.090 -7.744 1.00 13.59 87 ALA A O 1
ATOM 675 N N . ASN A 1 90 ? -6.160 -0.158 -5.469 1.00 14.43 88 ASN A N 1
ATOM 676 C CA . ASN A 1 90 ? -6.985 -1.338 -5.455 1.00 13.02 88 ASN A CA 1
ATOM 677 C C . ASN A 1 90 ? -8.335 -1.086 -4.811 1.00 12.84 88 ASN A C 1
ATOM 678 O O . ASN A 1 90 ? -8.406 -0.529 -3.702 1.00 13.70 88 ASN A O 1
ATOM 683 N N . HIS A 1 91 ? -9.407 -1.521 -5.476 1.00 12.62 89 HIS A N 1
ATOM 684 C CA . HIS A 1 91 ? -10.766 -1.326 -4.951 1.00 13.74 89 HIS A CA 1
ATOM 685 C C . HIS A 1 91 ? -11.183 -2.615 -4.256 1.00 14.31 89 HIS A C 1
ATOM 686 O O . HIS A 1 91 ? -11.409 -3.639 -4.903 1.00 16.50 89 HIS A O 1
ATOM 693 N N . VAL A 1 92 ? -11.221 -2.595 -2.927 1.00 15.57 90 VAL A N 1
ATOM 694 C CA . VAL A 1 92 ? -11.439 -3.841 -2.172 1.00 17.75 90 VAL A CA 1
ATOM 695 C C . VAL A 1 92 ? -12.815 -4.036 -1.597 1.00 17.12 90 VAL A C 1
ATOM 696 O O . VAL A 1 92 ? -13.205 -5.174 -1.315 1.00 19.98 90 VAL A O 1
ATOM 700 N N . ARG A 1 93 ? -13.554 -2.947 -1.417 1.00 17.47 91 ARG A N 1
ATOM 701 C CA . ARG A 1 93 ? -14.918 -3.045 -0.921 1.00 17.85 91 ARG A CA 1
ATOM 702 C C . ARG A 1 93 ? -15.716 -1.862 -1.443 1.00 16.08 91 ARG A C 1
ATOM 703 O O . ARG A 1 93 ? -15.203 -0.739 -1.523 1.00 17.88 91 ARG A O 1
ATOM 711 N N . SER A 1 94 ? -16.966 -2.108 -1.811 1.00 17.92 92 SER A N 1
ATOM 712 C CA . SER A 1 94 ? -17.846 -1.033 -2.259 1.00 17.87 92 SER A CA 1
ATOM 713 C C . SER A 1 94 ? -18.365 -0.218 -1.101 1.00 17.62 92 SER A C 1
ATOM 714 O O . SER A 1 94 ? -18.297 -0.639 0.062 1.00 19.30 92 SER A O 1
ATOM 717 N N . ALA A 1 95 ? -18.831 0.987 -1.403 1.00 17.22 93 ALA A N 1
ATOM 718 C CA . ALA A 1 95 ? -19.501 1.827 -0.405 1.00 17.53 93 ALA A CA 1
ATOM 719 C C . ALA A 1 95 ? -20.762 2.392 -1.066 1.00 17.44 93 ALA A C 1
ATOM 720 O O . ALA A 1 95 ? -20.789 2.577 -2.276 1.00 16.61 93 ALA A O 1
ATOM 722 N N . ARG A 1 96 ? -21.803 2.664 -0.284 1.00 19.10 94 ARG A N 1
ATOM 723 C CA . ARG A 1 96 ? -23.069 3.048 -0.888 1.00 20.36 94 ARG A CA 1
ATOM 724 C C . ARG A 1 96 ? -23.736 4.236 -0.232 1.00 20.07 94 ARG A C 1
ATOM 725 O O . ARG A 1 96 ? -24.707 4.757 -0.766 1.00 21.38 94 ARG A O 1
ATOM 733 N N . GLU A 1 97 ? -23.202 4.662 0.915 1.00 20.13 95 GLU A N 1
ATOM 734 C CA . GLU A 1 97 ? -23.832 5.752 1.667 1.00 20.58 95 GLU A CA 1
ATOM 735 C C . GLU A 1 97 ? -22.868 6.366 2.659 1.00 20.23 95 GLU A C 1
ATOM 736 O O . GLU A 1 97 ? -21.729 5.903 2.818 1.00 19.73 95 GLU A O 1
ATOM 742 N N . GLY A 1 98 ? -23.308 7.447 3.291 1.00 19.11 96 GLY A N 1
ATOM 743 C CA . GLY A 1 98 ? -22.481 8.184 4.216 1.00 18.65 96 GLY A CA 1
ATOM 744 C C . GLY A 1 98 ? -21.300 8.855 3.555 1.00 17.88 96 GLY A C 1
ATOM 745 O O . GLY A 1 98 ? -21.388 9.297 2.418 1.00 17.66 96 GLY A O 1
ATOM 746 N N . ARG A 1 99 ? -20.211 8.969 4.306 1.00 16.81 97 ARG A N 1
ATOM 747 C CA . ARG A 1 99 ? -18.989 9.590 3.816 1.00 17.00 97 ARG A CA 1
ATOM 748 C C . ARG A 1 99 ? -17.896 8.583 3.966 1.00 16.27 97 ARG A C 1
ATOM 749 O O . ARG A 1 99 ? -17.891 7.828 4.929 1.00 17.86 97 ARG A O 1
ATOM 757 N N . VAL A 1 100 ? -16.969 8.580 3.021 1.00 14.95 98 VAL A N 1
ATOM 758 C CA . VAL A 1 100 ? -15.752 7.781 3.192 1.00 14.45 98 VAL A CA 1
ATOM 759 C C . VAL A 1 100 ? -14.619 8.675 3.626 1.00 14.16 98 VAL A C 1
ATOM 760 O O . VAL A 1 100 ? -14.679 9.879 3.436 1.00 15.56 98 VAL A O 1
ATOM 764 N N . ARG A 1 101 ? -13.626 8.064 4.268 1.00 14.54 99 ARG A N 1
ATOM 765 C CA . ARG A 1 101 ? -12.502 8.823 4.820 1.00 14.21 99 ARG A CA 1
ATOM 766 C C . ARG A 1 101 ? -11.173 8.337 4.252 1.00 13.68 99 ARG A C 1
ATOM 767 O O . ARG A 1 101 ? -10.860 7.151 4.369 1.00 14.75 99 ARG A O 1
ATOM 775 N N . GLY A 1 102 ? -10.411 9.245 3.661 1.00 13.92 100 GLY A N 1
ATOM 776 C CA . GLY A 1 102 ? -9.051 8.917 3.258 1.00 13.19 100 GLY A CA 1
ATOM 777 C C . GLY A 1 102 ? -8.050 9.318 4.321 1.00 14.09 100 GLY A C 1
ATOM 778 O O . GLY A 1 102 ? -8.126 10.431 4.873 1.00 15.42 100 GLY A O 1
ATOM 779 N N . VAL A 1 103 ? -7.120 8.409 4.567 1.00 14.47 101 VAL A N 1
ATOM 780 C CA . VAL A 1 103 ? -6.078 8.595 5.569 1.00 14.58 101 VAL A CA 1
ATOM 781 C C . VAL A 1 103 ? -4.755 8.481 4.808 1.00 14.87 101 VAL A C 1
ATOM 782 O O . VAL A 1 103 ? -4.464 7.425 4.252 1.00 14.76 101 VAL A O 1
ATOM 786 N N . CYS A 1 104 ? -3.990 9.568 4.767 1.00 14.11 102 CYS A N 1
ATOM 787 C CA . CYS A 1 104 ? -2.793 9.636 3.927 1.00 13.73 102 CYS A CA 1
ATOM 788 C C . CYS A 1 104 ? -1.567 9.693 4.840 1.00 14.98 102 CYS A C 1
ATOM 789 O O . CYS A 1 104 ? -1.525 10.523 5.769 1.00 16.84 102 CYS A O 1
ATOM 792 N N . LYS A 1 105 ? -0.582 8.839 4.572 1.00 14.42 103 LYS A N 1
ATOM 793 C CA . LYS A 1 105 ? 0.685 8.832 5.324 1.00 14.69 103 LYS A CA 1
ATOM 794 C C . LYS A 1 105 ? 1.857 8.751 4.304 1.00 14.52 103 LYS A C 1
ATOM 795 O O . LYS A 1 105 ? 1.698 8.209 3.220 1.00 13.95 103 LYS A O 1
ATOM 801 N N . PRO A 1 106 ? 3.026 9.278 4.630 1.00 14.33 104 PRO A N 1
ATOM 802 C CA . PRO A 1 106 ? 4.156 9.195 3.702 1.00 13.76 104 PRO A CA 1
ATOM 803 C C . PRO A 1 106 ? 4.796 7.803 3.690 1.00 14.44 104 PRO A C 1
ATOM 804 O O . PRO A 1 106 ? 4.930 7.167 4.743 1.00 15.66 104 PRO A O 1
ATOM 808 N N . LEU A 1 107 ? 5.198 7.347 2.508 1.00 14.32 105 LEU A N 1
ATOM 809 C CA . LEU A 1 107 ? 6.085 6.181 2.378 1.00 14.27 105 LEU A CA 1
ATOM 810 C C . LEU A 1 107 ? 7.501 6.665 2.104 1.00 14.58 105 LEU A C 1
ATOM 811 O O . LEU A 1 107 ? 8.470 5.981 2.477 1.00 17.01 105 LEU A O 1
ATOM 816 N N . HIS A 1 108 ? 7.638 7.838 1.472 1.00 14.00 106 HIS A N 1
ATOM 817 C CA . HIS A 1 108 ? 8.958 8.377 1.121 1.00 15.50 106 HIS A CA 1
ATOM 818 C C . HIS A 1 108 ? 8.838 9.876 0.978 1.00 14.02 106 HIS A C 1
ATOM 819 O O . HIS A 1 108 ? 7.992 10.358 0.222 1.00 14.33 106 HIS A O 1
ATOM 826 N N . LEU A 1 109 ? 9.724 10.605 1.655 1.00 15.16 107 LEU A N 1
ATOM 827 C CA . LEU A 1 109 ? 9.819 12.043 1.495 1.00 15.02 107 LEU A CA 1
ATOM 828 C C . LEU A 1 109 ? 11.242 12.356 1.135 1.00 17.59 107 LEU A C 1
ATOM 829 O O . LEU A 1 109 ? 12.071 12.570 2.022 1.00 18.55 107 LEU A O 1
ATOM 834 N N . GLY A 1 110 ? 11.511 12.387 -0.161 1.00 17.97 108 GLY A N 1
ATOM 835 C CA . GLY A 1 110 ? 12.854 12.562 -0.683 1.00 19.35 108 GLY A CA 1
ATOM 836 C C . GLY A 1 110 ? 13.081 14.002 -1.076 1.00 19.68 108 GLY A C 1
ATOM 837 O O . GLY A 1 110 ? 12.188 14.871 -0.958 1.00 20.04 108 GLY A O 1
ATOM 838 N N . SER A 1 111 ? 14.296 14.273 -1.561 1.00 20.63 109 SER A N 1
ATOM 839 C CA . SER A 1 111 ? 14.607 15.626 -2.048 1.00 22.45 109 SER A CA 1
ATOM 840 C C . SER A 1 111 ? 14.047 15.860 -3.436 1.00 22.12 109 SER A C 1
ATOM 841 O O . SER A 1 111 ? 13.860 17.010 -3.842 1.00 23.09 109 SER A O 1
ATOM 844 N N . ARG A 1 112 ? 13.748 14.768 -4.152 1.00 21.65 110 ARG A N 1
ATOM 845 C CA . ARG A 1 112 ? 13.336 14.872 -5.552 1.00 20.79 110 ARG A CA 1
ATOM 846 C C . ARG A 1 112 ? 11.937 14.283 -5.823 1.00 18.59 110 ARG A C 1
ATOM 847 O O . ARG A 1 112 ? 11.271 14.701 -6.766 1.00 18.07 110 ARG A O 1
ATOM 855 N N . HIS A 1 113 ? 11.533 13.314 -5.009 1.00 15.50 111 HIS A N 1
ATOM 856 C CA . HIS A 1 113 ? 10.261 12.604 -5.194 1.00 15.84 111 HIS A CA 1
ATOM 857 C C . HIS A 1 113 ? 9.649 12.314 -3.848 1.00 15.46 111 HIS A C 1
ATOM 858 O O . HIS A 1 113 ? 10.347 12.270 -2.822 1.00 15.98 111 HIS A O 1
ATOM 865 N N . GLN A 1 114 ? 8.343 12.028 -3.854 1.00 13.02 112 GLN A N 1
ATOM 866 C CA . GLN A 1 114 ? 7.645 11.568 -2.659 1.00 12.47 112 GLN A CA 1
ATOM 867 C C . GLN A 1 114 ? 6.752 10.403 -3.057 1.00 11.27 112 GLN A C 1
ATOM 868 O O . GLN A 1 114 ? 6.307 10.300 -4.212 1.00 12.64 112 GLN A O 1
ATOM 874 N N . VAL A 1 115 ? 6.464 9.556 -2.090 1.00 11.66 113 VAL A N 1
ATOM 875 C CA . VAL A 1 115 ? 5.447 8.533 -2.263 1.00 11.47 113 VAL A CA 1
ATOM 876 C C . VAL A 1 115 ? 4.521 8.575 -1.065 1.00 12.64 113 VAL A C 1
ATOM 877 O O . VAL A 1 115 ? 4.979 8.578 0.084 1.00 13.00 113 VAL A O 1
ATOM 881 N N . TRP A 1 116 ? 3.217 8.637 -1.352 1.00 11.33 114 TRP A N 1
ATOM 882 C CA . TRP A 1 116 ? 2.177 8.750 -0.341 1.00 11.58 114 TRP A CA 1
ATOM 883 C C . TRP A 1 116 ? 1.294 7.509 -0.423 1.00 12.35 114 TRP A C 1
ATOM 884 O O . TRP A 1 116 ? 0.979 7.051 -1.539 1.00 13.30 114 TRP A O 1
ATOM 895 N N . GLN A 1 117 ? 0.874 6.985 0.728 1.00 12.79 115 GLN A N 1
ATOM 896 C CA . GLN A 1 117 ? -0.114 5.908 0.767 1.00 12.15 115 GLN A CA 1
ATOM 897 C C . GLN A 1 117 ? -1.420 6.512 1.281 1.00 12.55 115 GLN A C 1
ATOM 898 O O . GLN A 1 117 ? -1.459 7.170 2.349 1.00 14.38 115 GLN A O 1
ATOM 904 N N . ILE A 1 118 ? -2.514 6.301 0.542 1.00 12.04 116 ILE A N 1
ATOM 905 C CA . ILE A 1 118 ? -3.799 6.765 1.016 1.00 13.24 116 ILE A CA 1
ATOM 906 C C . ILE A 1 118 ? -4.748 5.568 1.090 1.00 12.82 116 ILE A C 1
ATOM 907 O O . ILE A 1 118 ? -5.009 4.894 0.077 1.00 13.52 116 ILE A O 1
ATOM 912 N N . GLU A 1 119 ? -5.272 5.307 2.294 1.00 13.76 117 GLU A N 1
ATOM 913 C CA . GLU A 1 119 ? -6.262 4.253 2.477 1.00 14.49 117 GLU A CA 1
ATOM 914 C C . GLU A 1 119 ? -7.615 4.921 2.707 1.00 14.72 117 GLU A C 1
ATOM 915 O O . GLU A 1 119 ? -7.714 5.918 3.443 1.00 15.40 117 GLU A O 1
ATOM 921 N N . ILE A 1 120 ? -8.657 4.379 2.067 1.00 14.41 118 ILE A N 1
ATOM 922 C CA . ILE A 1 120 ? -9.980 4.994 2.160 1.00 13.56 118 ILE A CA 1
ATOM 923 C C . ILE A 1 120 ? -10.906 3.997 2.808 1.00 14.85 118 ILE A C 1
ATOM 924 O O . ILE A 1 120 ? -11.005 2.848 2.386 1.00 14.80 118 ILE A O 1
ATOM 929 N N . PHE A 1 121 ? -11.594 4.445 3.852 1.00 13.95 119 PHE A N 1
ATOM 930 C CA . PHE A 1 121 ? -12.442 3.603 4.703 1.00 14.36 119 PHE A CA 1
ATOM 931 C C . PHE A 1 121 ? -13.880 4.106 4.661 1.00 15.74 119 PHE A C 1
ATOM 932 O O . PHE A 1 121 ? -14.149 5.298 4.490 1.00 16.06 119 PHE A O 1
ATOM 940 N N . ASP A 1 122 ? -14.819 3.193 4.840 1.00 16.27 120 ASP A N 1
ATOM 941 C CA . ASP A 1 122 ? -16.221 3.590 5.011 1.00 18.94 120 ASP A CA 1
ATOM 942 C C . ASP A 1 122 ? -16.500 3.972 6.465 1.00 20.81 120 ASP A C 1
ATOM 943 O O . ASP A 1 122 ? -15.611 3.939 7.311 1.00 21.27 120 ASP A O 1
ATOM 948 N N . GLU A 1 123 ? -17.757 4.334 6.760 1.00 22.26 121 GLU A N 1
ATOM 949 C CA . GLU A 1 123 ? -18.113 4.822 8.099 1.00 24.90 121 GLU A CA 1
ATOM 950 C C . GLU A 1 123 ? -17.964 3.792 9.212 1.00 24.83 121 GLU A C 1
ATOM 951 O O . GLU A 1 123 ? -17.845 4.158 10.394 1.00 27.89 121 GLU A O 1
ATOM 957 N N . LYS A 1 124 ? -17.944 2.515 8.840 1.00 23.33 122 LYS A N 1
ATOM 958 C CA . LYS A 1 124 ? -17.721 1.424 9.775 1.00 24.27 122 LYS A CA 1
ATOM 959 C C . LYS A 1 124 ? -16.246 1.062 9.940 1.00 23.61 122 LYS A C 1
ATOM 960 O O . LYS A 1 124 ? -15.921 0.073 10.603 1.00 24.14 122 LYS A O 1
ATOM 966 N N . GLY A 1 125 ? -15.357 1.830 9.299 1.00 22.02 123 GLY A N 1
ATOM 967 C CA . GLY A 1 125 ? -13.932 1.622 9.448 1.00 21.09 123 GLY A CA 1
ATOM 968 C C . GLY A 1 125 ? -13.390 0.521 8.550 1.00 19.65 123 GLY A C 1
ATOM 969 O O . GLY A 1 125 ? -12.261 0.062 8.723 1.00 21.05 123 GLY A O 1
ATOM 970 N N . ARG A 1 126 ? -14.197 0.066 7.592 1.00 17.94 124 ARG A N 1
ATOM 971 C CA . ARG A 1 126 ? -13.744 -0.978 6.665 1.00 16.87 124 ARG A CA 1
ATOM 972 C C . ARG A 1 126 ? -12.996 -0.376 5.471 1.00 14.61 124 ARG A C 1
ATOM 973 O O . ARG A 1 126 ? -13.430 0.596 4.855 1.00 14.93 124 ARG A O 1
ATOM 981 N N . LEU A 1 127 ? -11.861 -0.974 5.148 1.00 15.74 125 LEU A N 1
ATOM 982 C CA . LEU A 1 127 ? -11.064 -0.538 4.006 1.00 13.97 125 LEU A CA 1
ATOM 983 C C . LEU A 1 127 ? -11.825 -0.753 2.717 1.00 14.56 125 LEU A C 1
ATOM 984 O O . LEU A 1 127 ? -12.315 -1.853 2.449 1.00 15.36 125 LEU A O 1
ATOM 989 N N . CYS A 1 128 ? -11.946 0.306 1.938 1.00 13.53 126 CYS A N 1
ATOM 990 C CA . CYS A 1 128 ? -12.618 0.193 0.653 1.00 13.83 126 CYS A CA 1
ATOM 991 C C . CYS A 1 128 ? -11.658 0.370 -0.524 1.00 12.74 126 CYS A C 1
ATOM 992 O O . CYS A 1 128 ? -11.898 -0.149 -1.601 1.00 12.83 126 CYS A O 1
ATOM 995 N N . CYS A 1 129 ? -10.612 1.177 -0.358 1.00 12.73 127 CYS A N 1
ATOM 996 C CA . CYS A 1 129 ? -9.680 1.403 -1.461 1.00 12.90 127 CYS A CA 1
ATOM 997 C C . CYS A 1 129 ? -8.289 1.649 -0.845 1.00 13.04 127 CYS A C 1
ATOM 998 O O . CYS A 1 129 ? -8.170 2.377 0.136 1.00 14.94 127 CYS A O 1
ATOM 1001 N N . SER A 1 130 ? -7.240 1.062 -1.435 1.00 12.88 128 SER A N 1
ATOM 1002 C CA . SER A 1 130 ? -5.887 1.339 -0.978 1.00 12.83 128 SER A CA 1
ATOM 1003 C C . SER A 1 130 ? -5.103 1.866 -2.175 1.00 11.95 128 SER A C 1
ATOM 1004 O O . SER A 1 130 ? -5.055 1.222 -3.223 1.00 12.83 128 SER A O 1
ATOM 1007 N N . SER A 1 131 ? -4.481 3.022 -2.020 1.00 11.92 129 SER A N 1
ATOM 1008 C CA . SER A 1 131 ? -3.868 3.735 -3.123 1.00 11.97 129 SER A CA 1
ATOM 1009 C C . SER A 1 131 ? -2.466 4.206 -2.766 1.00 11.23 129 SER A C 1
ATOM 1010 O O . SER A 1 131 ? -2.117 4.337 -1.583 1.00 13.32 129 SER A O 1
ATOM 1015 N N . ARG A 1 132 ? -1.659 4.411 -3.800 1.00 12.30 130 ARG A N 1
ATOM 1016 C CA . ARG A 1 132 ? -0.355 5.058 -3.669 1.00 12.01 130 ARG A CA 1
ATOM 1017 C C . ARG A 1 132 ? -0.199 6.149 -4.731 1.00 10.97 130 ARG A C 1
ATOM 1018 O O . ARG A 1 132 ? -0.618 5.940 -5.861 1.00 12.63 130 ARG A O 1
ATOM 1026 N N . LEU A 1 133 ? 0.407 7.299 -4.369 1.00 12.77 131 LEU A N 1
ATOM 1027 C CA . LEU A 1 133 ? 0.675 8.415 -5.252 1.00 12.53 131 LEU A CA 1
ATOM 1028 C C . LEU A 1 133 ? 2.152 8.709 -5.211 1.00 12.63 131 LEU A C 1
ATOM 1029 O O . LEU A 1 133 ? 2.724 8.843 -4.124 1.00 12.74 131 LEU A O 1
ATOM 1034 N N . THR A 1 134 ? 2.772 8.800 -6.386 1.00 11.41 132 THR A N 1
ATOM 1035 C CA . THR A 1 134 ? 4.143 9.256 -6.531 1.00 12.48 132 THR A CA 1
ATOM 1036 C C . THR A 1 134 ? 4.162 10.660 -7.072 1.00 12.45 132 THR A C 1
ATOM 1037 O O . THR A 1 134 ? 3.519 10.903 -8.099 1.00 12.21 132 THR A O 1
ATOM 1041 N N . THR A 1 135 ? 4.915 11.561 -6.417 1.00 13.41 133 THR A N 1
ATOM 1042 C CA . THR A 1 135 ? 5.064 12.944 -6.901 1.00 13.53 133 THR A CA 1
ATOM 1043 C C . THR A 1 135 ? 6.510 13.264 -7.150 1.00 15.18 133 THR A C 1
ATOM 1044 O O . THR A 1 135 ? 7.412 12.632 -6.594 1.00 14.94 133 THR A O 1
ATOM 1048 N N . ALA A 1 136 ? 6.713 14.245 -8.004 1.00 15.31 134 ALA A N 1
ATOM 1049 C CA . ALA A 1 136 ? 8.028 14.883 -8.148 1.00 16.31 134 ALA A CA 1
ATOM 1050 C C . ALA A 1 136 ? 7.997 16.267 -7.512 1.00 16.19 134 ALA A C 1
ATOM 1051 O O . ALA A 1 136 ? 7.004 16.989 -7.612 1.00 15.76 134 ALA A O 1
ATOM 1053 N N . ILE A 1 137 ? 9.109 16.629 -6.884 1.00 16.20 135 ILE A N 1
ATOM 1054 C CA . ILE A 1 137 ? 9.256 17.973 -6.351 1.00 17.63 135 ILE A CA 1
ATOM 1055 C C . ILE A 1 137 ? 9.823 18.895 -7.427 1.00 16.76 135 ILE A C 1
ATOM 1056 O O . ILE A 1 137 ? 10.760 18.524 -8.124 1.00 17.82 135 ILE A O 1
ATOM 1061 N N . LEU A 1 138 ? 9.200 20.066 -7.593 1.00 18.23 136 LEU A N 1
ATOM 1062 C CA . LEU A 1 138 ? 9.633 21.072 -8.568 1.00 20.94 136 LEU A CA 1
ATOM 1063 C C . LEU A 1 138 ? 10.120 22.311 -7.833 1.00 22.28 136 LEU A C 1
ATOM 1064 O O . LEU A 1 138 ? 9.472 22.781 -6.865 1.00 20.61 136 LEU A O 1
ATOM 1069 N N . GLU A 1 139 ? 11.248 22.833 -8.319 1.00 24.75 137 GLU A N 1
ATOM 1070 C CA . GLU A 1 139 ? 12.054 23.796 -7.596 1.00 28.83 137 GLU A CA 1
ATOM 1071 C C . GLU A 1 139 ? 11.651 25.185 -8.016 1.00 31.10 137 GLU A C 1
ATOM 1072 O O . GLU A 1 139 ? 11.713 26.113 -7.221 1.00 32.94 137 GLU A O 1
ATOM 1078 N N . SER B 1 2 ? -10.825 -6.205 -35.282 1.00 28.63 0 SER B N 1
ATOM 1079 C CA . SER B 1 2 ? -11.655 -7.371 -34.863 1.00 28.05 0 SER B CA 1
ATOM 1080 C C . SER B 1 2 ? -12.762 -6.894 -33.929 1.00 25.85 0 SER B C 1
ATOM 1081 O O . SER B 1 2 ? -12.535 -5.999 -33.120 1.00 27.87 0 SER B O 1
ATOM 1084 N N . LEU B 1 3 ? -13.949 -7.497 -34.028 1.00 23.41 1 LEU B N 1
ATOM 1085 C CA . LEU B 1 3 ? -15.075 -7.117 -33.182 1.00 21.10 1 LEU B CA 1
ATOM 1086 C C . LEU B 1 3 ? -14.997 -7.790 -31.818 1.00 20.11 1 LEU B C 1
ATOM 1087 O O . LEU B 1 3 ? -15.143 -9.001 -31.696 1.00 20.90 1 LEU B O 1
ATOM 1092 N N . ILE B 1 4 ? -14.765 -7.006 -30.773 1.00 18.05 2 ILE B N 1
ATOM 1093 C CA . ILE B 1 4 ? -14.589 -7.586 -29.440 1.00 16.61 2 ILE B CA 1
ATOM 1094 C C . ILE B 1 4 ? -15.886 -7.633 -28.648 1.00 15.04 2 ILE B C 1
ATOM 1095 O O . ILE B 1 4 ? -15.970 -8.406 -27.677 1.00 16.07 2 ILE B O 1
ATOM 1100 N N . TRP B 1 5 ? -16.877 -6.816 -29.010 1.00 15.03 3 TRP B N 1
ATOM 1101 C CA . TRP B 1 5 ? -18.078 -6.709 -28.166 1.00 14.76 3 TRP B CA 1
ATOM 1102 C C . TRP B 1 5 ? -18.967 -7.942 -28.252 1.00 15.88 3 TRP B C 1
ATOM 1103 O O . TRP B 1 5 ? -19.076 -8.578 -29.310 1.00 17.66 3 TRP B O 1
ATOM 1114 N N . LYS B 1 6 ? -19.625 -8.255 -27.148 1.00 16.60 4 LYS B N 1
ATOM 1115 C CA . LYS B 1 6 ? -20.568 -9.373 -27.062 1.00 17.27 4 LYS B CA 1
ATOM 1116 C C . LYS B 1 6 ? -21.982 -8.893 -26.755 1.00 16.93 4 LYS B C 1
ATOM 1117 O O . LYS B 1 6 ? -22.920 -9.702 -26.633 1.00 18.53 4 LYS B O 1
ATOM 1123 N N . ARG B 1 7 ? -22.158 -7.593 -26.599 1.00 17.68 5 ARG B N 1
ATOM 1124 C CA . ARG B 1 7 ? -23.471 -6.994 -26.421 1.00 18.68 5 ARG B CA 1
ATOM 1125 C C . ARG B 1 7 ? -23.612 -5.880 -27.413 1.00 20.33 5 ARG B C 1
ATOM 1126 O O . ARG B 1 7 ? -22.607 -5.231 -27.778 1.00 21.69 5 ARG B O 1
ATOM 1134 N N . LYS B 1 8 ? -24.854 -5.626 -27.801 1.00 20.77 6 LYS B N 1
ATOM 1135 C CA . LYS B 1 8 ? -25.177 -4.510 -28.659 1.00 24.35 6 LYS B CA 1
ATOM 1136 C C . LYS B 1 8 ? -25.622 -3.347 -27.792 1.00 24.18 6 LYS B C 1
ATOM 1137 O O . LYS B 1 8 ? -26.358 -3.525 -26.808 1.00 25.89 6 LYS B O 1
ATOM 1143 N N . ILE B 1 9 ? -25.135 -2.167 -28.124 1.00 23.46 7 ILE B N 1
ATOM 1144 C CA . ILE B 1 9 ? -25.585 -0.967 -27.435 1.00 24.12 7 ILE B CA 1
ATOM 1145 C C . ILE B 1 9 ? -25.412 0.235 -28.332 1.00 24.44 7 ILE B C 1
ATOM 1146 O O . ILE B 1 9 ? -24.441 0.320 -29.069 1.00 25.24 7 ILE B O 1
ATOM 1151 N N . THR B 1 10 ? -26.350 1.175 -28.275 1.00 22.55 8 THR B N 1
ATOM 1152 C CA . THR B 1 10 ? -26.155 2.426 -29.000 1.00 21.60 8 THR B CA 1
ATOM 1153 C C . THR B 1 10 ? -25.426 3.439 -28.130 1.00 21.09 8 THR B C 1
ATOM 1154 O O . THR B 1 10 ? -25.429 3.312 -26.909 1.00 20.08 8 THR B O 1
ATOM 1158 N N . LEU B 1 11 ? -24.847 4.463 -28.745 1.00 21.01 9 LEU B N 1
ATOM 1159 C CA . LEU B 1 11 ? -24.297 5.599 -28.000 1.00 21.31 9 LEU B CA 1
ATOM 1160 C C . LEU B 1 11 ? -25.360 6.258 -27.119 1.00 20.62 9 LEU B C 1
ATOM 1161 O O . LEU B 1 11 ? -25.060 6.722 -26.014 1.00 19.75 9 LEU B O 1
ATOM 1166 N N . GLU B 1 12 ? -26.602 6.344 -27.607 1.00 20.34 10 GLU B N 1
ATOM 1167 C CA . GLU B 1 12 ? -27.635 7.007 -26.819 1.00 21.15 10 GLU B CA 1
ATOM 1168 C C . GLU B 1 12 ? -27.874 6.230 -25.535 1.00 19.08 10 GLU B C 1
ATOM 1169 O O . GLU B 1 12 ? -27.946 6.818 -24.455 1.00 18.65 10 GLU B O 1
ATOM 1175 N N . ALA B 1 13 ? -27.920 4.905 -25.643 1.00 19.52 11 ALA B N 1
ATOM 1176 C CA . ALA B 1 13 ? -28.090 4.048 -24.473 1.00 19.23 11 ALA B CA 1
ATOM 1177 C C . ALA B 1 13 ? -26.890 4.095 -23.526 1.00 18.52 11 ALA B C 1
ATOM 1178 O O . ALA B 1 13 ? -27.049 4.144 -22.317 1.00 19.23 11 ALA B O 1
ATOM 1180 N N . LEU B 1 14 ? -25.685 4.122 -24.077 1.00 18.45 12 LEU B N 1
ATOM 1181 C CA . LEU B 1 14 ? -24.489 4.318 -23.231 1.00 18.85 12 LEU B CA 1
ATOM 1182 C C . LEU B 1 14 ? -24.550 5.624 -22.455 1.00 17.73 12 LEU B C 1
ATOM 1183 O O . LEU B 1 14 ? -24.299 5.636 -21.228 1.00 18.22 12 LEU B O 1
ATOM 1188 N N . ASN B 1 15 ? -24.877 6.724 -23.147 1.00 17.22 13 ASN B N 1
ATOM 1189 C CA . ASN B 1 15 ? -24.970 8.021 -22.512 1.00 16.81 13 ASN B CA 1
ATOM 1190 C C . ASN B 1 15 ? -26.091 8.147 -21.488 1.00 18.13 13 ASN B C 1
ATOM 1191 O O . ASN B 1 15 ? -25.964 8.864 -20.514 1.00 19.27 13 ASN B O 1
ATOM 1196 N N . ALA B 1 16 ? -27.148 7.358 -21.650 1.00 17.60 14 ALA B N 1
ATOM 1197 C CA . ALA B 1 16 ? -28.239 7.383 -20.686 1.00 17.91 14 ALA B CA 1
ATOM 1198 C C . ALA B 1 16 ? -27.818 6.819 -19.336 1.00 17.73 14 ALA B C 1
ATOM 1199 O O . ALA B 1 16 ? -28.348 7.211 -18.308 1.00 19.53 14 ALA B O 1
ATOM 1201 N N . MET B 1 17 ? -26.831 5.923 -19.332 1.00 17.79 15 MET B N 1
ATOM 1202 C CA . MET B 1 17 ? -26.415 5.274 -18.093 1.00 18.40 15 MET B CA 1
ATOM 1203 C C . MET B 1 17 ? -25.953 6.278 -17.040 1.00 17.36 15 MET B C 1
ATOM 1204 O O . MET B 1 17 ? -26.155 6.048 -15.851 1.00 16.80 15 MET B O 1
ATOM 1209 N N . GLY B 1 18 ? -25.319 7.363 -17.491 1.00 16.88 16 GLY B N 1
ATOM 1210 C CA . GLY B 1 18 ? -24.663 8.312 -16.611 1.00 17.73 16 GLY B CA 1
ATOM 1211 C C . GLY B 1 18 ? -25.576 9.377 -16.003 1.00 17.62 16 GLY B C 1
ATOM 1212 O O . GLY B 1 18 ? -25.159 10.144 -15.128 1.00 16.34 16 GLY B O 1
ATOM 1213 N N . GLU B 1 19 ? -26.840 9.409 -16.416 1.00 18.64 17 GLU B N 1
ATOM 1214 C CA . GLU B 1 19 ? -27.755 10.445 -15.952 1.00 18.77 17 GLU B CA 1
ATOM 1215 C C . GLU B 1 19 ? -27.989 10.298 -14.446 1.00 18.81 17 GLU B C 1
ATOM 1216 O O . GLU B 1 19 ? -28.368 9.216 -13.983 1.00 19.85 17 GLU B O 1
ATOM 1222 N N . GLY B 1 20 ? -27.719 11.364 -13.702 1.00 18.37 18 GLY B N 1
ATOM 1223 C CA . GLY B 1 20 ? -27.948 11.390 -12.261 1.00 17.75 18 GLY B CA 1
ATOM 1224 C C . GLY B 1 20 ? -26.842 10.747 -11.429 1.00 16.89 18 GLY B C 1
ATOM 1225 O O . GLY B 1 20 ? -27.003 10.575 -10.217 1.00 18.32 18 GLY B O 1
ATOM 1226 N N . ASN B 1 21 ? -25.714 10.431 -12.061 1.00 15.70 19 ASN B N 1
ATOM 1227 C CA . ASN B 1 21 ? -24.576 9.921 -11.331 1.00 15.86 19 ASN B CA 1
ATOM 1228 C C . ASN B 1 21 ? -23.291 10.605 -11.801 1.00 15.33 19 ASN B C 1
ATOM 1229 O O . ASN B 1 21 ? -23.350 11.601 -12.487 1.00 15.18 19 ASN B O 1
ATOM 1234 N N . MET B 1 22 ? -22.135 10.151 -11.308 1.00 14.05 20 MET B N 1
ATOM 1235 C CA . MET B 1 22 ? -20.898 10.916 -11.495 1.00 13.43 20 MET B CA 1
ATOM 1236 C C . MET B 1 22 ? -20.591 11.162 -12.968 1.00 12.97 20 MET B C 1
ATOM 1237 O O . MET B 1 22 ? -20.134 12.249 -13.328 1.00 14.06 20 MET B O 1
ATOM 1242 N N . VAL B 1 23 ? -20.805 10.166 -13.818 1.00 14.55 21 VAL B N 1
ATOM 1243 C CA . VAL B 1 23 ? -20.556 10.356 -15.246 1.00 15.20 21 VAL B CA 1
ATOM 1244 C C . VAL B 1 23 ? -21.351 11.534 -15.834 1.00 14.73 21 VAL B C 1
ATOM 1245 O O . VAL B 1 23 ? -20.811 12.406 -16.505 1.00 15.83 21 VAL B O 1
ATOM 1249 N N . GLY B 1 24 ? -22.643 11.579 -15.550 1.00 13.72 22 GLY B N 1
ATOM 1250 C CA . GLY B 1 24 ? -23.450 12.700 -16.006 1.00 15.03 22 GLY B CA 1
ATOM 1251 C C . GLY B 1 24 ? -23.063 14.029 -15.398 1.00 15.19 22 GLY B C 1
ATOM 1252 O O . GLY B 1 24 ? -23.021 15.047 -16.076 1.00 17.39 22 GLY B O 1
ATOM 1253 N N . PHE B 1 25 ? -22.772 14.021 -14.101 1.00 16.74 23 PHE B N 1
ATOM 1254 C CA . PHE B 1 25 ? -22.439 15.244 -13.374 1.00 17.69 23 PHE B CA 1
ATOM 1255 C C . PHE B 1 25 ? -21.118 15.837 -13.869 1.00 17.51 23 PHE B C 1
ATOM 1256 O O . PHE B 1 25 ? -20.936 17.036 -13.807 1.00 19.99 23 PHE B O 1
ATOM 1264 N N . LEU B 1 26 ? -20.205 14.990 -14.384 1.00 16.24 24 LEU B N 1
ATOM 1265 C CA . LEU B 1 26 ? -18.951 15.497 -14.969 1.00 15.37 24 LEU B CA 1
ATOM 1266 C C . LEU B 1 26 ? -19.052 15.724 -16.474 1.00 15.55 24 LEU B C 1
ATOM 1267 O O . LEU B 1 26 ? -18.053 16.056 -17.122 1.00 15.57 24 LEU B O 1
ATOM 1272 N N . ASP B 1 27 ? -20.259 15.598 -17.015 1.00 15.57 25 ASP B N 1
ATOM 1273 C CA . ASP B 1 27 ? -20.460 15.720 -18.461 1.00 15.43 25 ASP B CA 1
ATOM 1274 C C . ASP B 1 27 ? -19.537 14.803 -19.290 1.00 14.33 25 ASP B C 1
ATOM 1275 O O . ASP B 1 27 ? -19.054 15.182 -20.333 1.00 15.03 25 ASP B O 1
ATOM 1280 N N . ILE B 1 28 ? -19.294 13.599 -18.783 1.00 13.54 26 ILE B N 1
ATOM 1281 C CA . ILE B 1 28 ? -18.596 12.565 -19.572 1.00 13.56 26 ILE B CA 1
ATOM 1282 C C . ILE B 1 28 ? -19.559 12.033 -20.644 1.00 13.92 26 ILE B C 1
ATOM 1283 O O . ILE B 1 28 ? -20.693 11.661 -20.342 1.00 16.29 26 ILE B O 1
ATOM 1288 N N . ARG B 1 29 ? -19.122 12.054 -21.886 1.00 13.46 27 ARG B N 1
ATOM 1289 C CA . ARG B 1 29 ? -19.948 11.742 -23.048 1.00 14.51 27 ARG B CA 1
ATOM 1290 C C . ARG B 1 29 ? -19.260 10.746 -23.948 1.00 13.01 27 ARG B C 1
ATOM 1291 O O . ARG B 1 29 ? -18.154 11.002 -24.465 1.00 13.63 27 ARG B O 1
ATOM 1299 N N . PHE B 1 30 ? -19.912 9.597 -24.131 1.00 12.83 28 PHE B N 1
ATOM 1300 C CA . PHE B 1 30 ? -19.434 8.599 -25.086 1.00 13.73 28 PHE B CA 1
ATOM 1301 C C . PHE B 1 30 ? -19.676 9.064 -26.492 1.00 14.56 28 PHE B C 1
ATOM 1302 O O . PHE B 1 30 ? -20.757 9.572 -26.801 1.00 16.28 28 PHE B O 1
ATOM 1310 N N . GLU B 1 31 ? -18.645 8.969 -27.314 1.00 15.11 29 GLU B N 1
ATOM 1311 C CA . GLU B 1 31 ? -18.663 9.600 -28.642 1.00 16.26 29 GLU B CA 1
ATOM 1312 C C . GLU B 1 31 ? -18.438 8.631 -29.782 1.00 15.58 29 GLU B C 1
ATOM 1313 O O . GLU B 1 31 ? -18.817 8.912 -30.930 1.00 16.72 29 GLU B O 1
ATOM 1319 N N . HIS B 1 32 ? -17.778 7.503 -29.512 1.00 15.30 30 HIS B N 1
ATOM 1320 C CA . HIS B 1 32 ? -17.456 6.595 -30.608 1.00 15.60 30 HIS B CA 1
ATOM 1321 C C . HIS B 1 32 ? -17.305 5.167 -30.118 1.00 14.40 30 HIS B C 1
ATOM 1322 O O . HIS B 1 32 ? -16.637 4.909 -29.088 1.00 14.80 30 HIS B O 1
ATOM 1329 N N . ILE B 1 33 ? -17.955 4.254 -30.820 1.00 16.87 31 ILE B N 1
ATOM 1330 C CA . ILE B 1 33 ? -17.813 2.810 -30.622 1.00 16.84 31 ILE B CA 1
ATOM 1331 C C . ILE B 1 33 ? -17.190 2.191 -31.866 1.00 17.24 31 ILE B C 1
ATOM 1332 O O . ILE B 1 33 ? -17.864 2.086 -32.864 1.00 18.69 31 ILE B O 1
ATOM 1337 N N . GLY B 1 34 ? -15.906 1.851 -31.822 1.00 15.70 32 GLY B N 1
ATOM 1338 C CA . GLY B 1 34 ? -15.235 1.150 -32.909 1.00 16.51 32 GLY B CA 1
ATOM 1339 C C . GLY B 1 34 ? -15.436 -0.356 -32.694 1.00 16.77 32 GLY B C 1
ATOM 1340 O O . GLY B 1 34 ? -16.107 -0.752 -31.733 1.00 18.45 32 GLY B O 1
ATOM 1341 N N . ASP B 1 35 ? -14.907 -1.204 -33.573 1.00 16.86 33 ASP B N 1
ATOM 1342 C CA . ASP B 1 35 ? -15.038 -2.641 -33.332 1.00 16.98 33 ASP B CA 1
ATOM 1343 C C . ASP B 1 35 ? -14.265 -3.117 -32.095 1.00 16.38 33 ASP B C 1
ATOM 1344 O O . ASP B 1 35 ? -14.613 -4.121 -31.500 1.00 16.80 33 ASP B O 1
ATOM 1353 N N . ASP B 1 36 ? -13.185 -2.415 -31.777 1.00 14.50 34 ASP B N 1
ATOM 1354 C CA . ASP B 1 36 ? -12.310 -2.779 -30.665 1.00 15.66 34 ASP B CA 1
ATOM 1355 C C . ASP B 1 36 ? -11.842 -1.599 -29.793 1.00 15.11 34 ASP B C 1
ATOM 1356 O O . ASP B 1 36 ? -10.858 -1.717 -29.050 1.00 16.34 34 ASP B O 1
ATOM 1361 N N . THR B 1 37 ? -12.575 -0.499 -29.857 1.00 14.07 35 THR B N 1
ATOM 1362 C CA . THR B 1 37 ? -12.225 0.754 -29.161 1.00 13.62 35 THR B CA 1
ATOM 1363 C C . THR B 1 37 ? -13.479 1.462 -28.707 1.00 13.09 35 THR B C 1
ATOM 1364 O O . THR B 1 37 ? -14.527 1.387 -29.368 1.00 14.38 35 THR B O 1
ATOM 1371 N N . LEU B 1 38 ? -13.384 2.138 -27.560 1.00 13.11 36 LEU B N 1
ATOM 1372 C CA . LEU B 1 38 ? -14.485 2.940 -27.052 1.00 12.97 36 LEU B CA 1
ATOM 1373 C C . LEU B 1 38 ? -13.930 4.294 -26.632 1.00 12.65 36 LEU B C 1
ATOM 1374 O O . LEU B 1 38 ? -12.906 4.342 -25.941 1.00 13.06 36 LEU B O 1
ATOM 1379 N N . GLU B 1 39 ? -14.613 5.388 -27.005 1.00 11.38 37 GLU B N 1
ATOM 1380 C CA . GLU B 1 39 ? -14.105 6.728 -26.766 1.00 13.19 37 GLU B CA 1
ATOM 1381 C C . GLU B 1 39 ? -15.164 7.570 -26.080 1.00 13.20 37 GLU B C 1
ATOM 1382 O O . GLU B 1 39 ? -16.338 7.540 -26.465 1.00 13.80 37 GLU B O 1
ATOM 1388 N N . ALA B 1 40 ? -14.735 8.333 -25.066 1.00 13.17 38 ALA B N 1
ATOM 1389 C CA . ALA B 1 40 ? -15.580 9.324 -24.419 1.00 12.61 38 ALA B CA 1
ATOM 1390 C C . ALA B 1 40 ? -14.786 10.576 -24.130 1.00 12.45 38 ALA B C 1
ATOM 1391 O O . ALA B 1 40 ? -13.601 10.522 -23.948 1.00 14.43 38 ALA B O 1
ATOM 1393 N N . THR B 1 41 ? -15.479 11.702 -24.026 1.00 12.97 39 THR B N 1
ATOM 1394 C CA . THR B 1 41 ? -14.831 12.991 -23.720 1.00 13.36 39 THR B CA 1
ATOM 1395 C C . THR B 1 41 ? -15.338 13.548 -22.394 1.00 12.32 39 THR B C 1
ATOM 1396 O O . THR B 1 41 ? -16.393 13.113 -21.877 1.00 13.90 39 THR B O 1
ATOM 1400 N N . MET B 1 42 ? -14.608 14.539 -21.868 1.00 12.10 40 MET B N 1
ATOM 1401 C CA . MET B 1 42 ? -14.925 15.142 -20.593 1.00 13.79 40 MET B CA 1
ATOM 1402 C C . MET B 1 42 ? -14.380 16.575 -20.604 1.00 13.68 40 MET B C 1
ATOM 1403 O O . MET B 1 42 ? -13.279 16.807 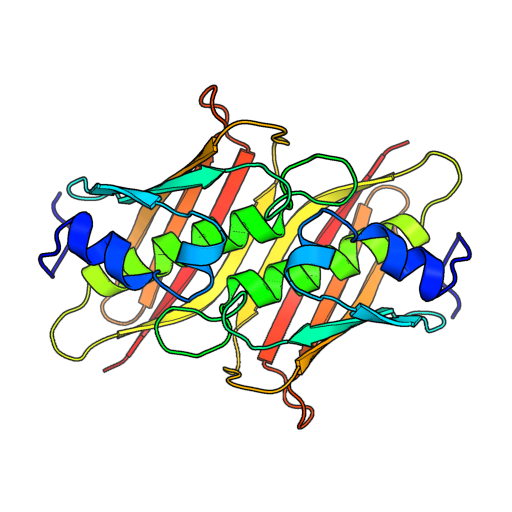-21.098 1.00 14.38 40 MET B O 1
ATOM 1408 N N . PRO B 1 43 ? -15.107 17.556 -20.044 1.00 14.22 41 PRO B N 1
ATOM 1409 C CA . PRO B 1 43 ? -14.623 18.950 -20.044 1.00 14.78 41 PRO B CA 1
ATOM 1410 C C . PRO B 1 43 ? -13.563 19.125 -18.973 1.00 14.89 41 PRO B C 1
ATOM 1411 O O . PRO B 1 43 ? -13.591 18.433 -17.959 1.00 15.28 41 PRO B O 1
ATOM 1415 N N . VAL B 1 44 ? -12.659 20.061 -19.207 1.00 14.34 42 VAL B N 1
ATOM 1416 C CA . VAL B 1 44 ? -11.721 20.578 -18.216 1.00 15.36 42 VAL B CA 1
ATOM 1417 C C . VAL B 1 44 ? -12.340 21.887 -17.725 1.00 15.72 42 VAL B C 1
ATOM 1418 O O . VAL B 1 44 ? -12.202 22.936 -18.381 1.00 17.36 42 VAL B O 1
ATOM 1422 N N . ASP B 1 45 ? -12.999 21.838 -16.573 1.00 16.77 43 ASP B N 1
ATOM 1423 C CA . ASP B 1 45 ? -13.695 23.016 -16.030 1.00 15.95 43 ASP B CA 1
ATOM 1424 C C . ASP B 1 45 ? -13.800 22.913 -14.525 1.00 15.91 43 ASP B C 1
ATOM 1425 O O . ASP B 1 45 ? -13.048 22.122 -13.936 1.00 16.39 43 ASP B O 1
ATOM 1430 N N . SER B 1 46 ? -14.618 23.761 -13.891 1.00 16.74 44 SER B N 1
ATOM 1431 C CA . SER B 1 46 ? -14.677 23.838 -12.443 1.00 17.32 44 SER B CA 1
ATOM 1432 C C . SER B 1 46 ? -15.069 22.517 -11.756 1.00 16.59 44 SER B C 1
ATOM 1433 O O . SER B 1 46 ? -14.811 22.314 -10.577 1.00 18.84 44 SER B O 1
ATOM 1436 N N . ARG B 1 47 ? -15.656 21.597 -12.506 1.00 16.71 45 ARG B N 1
ATOM 1437 C CA . ARG B 1 47 ? -16.033 20.292 -11.973 1.00 15.80 45 ARG B CA 1
ATOM 1438 C C . ARG B 1 47 ? -14.866 19.277 -11.995 1.00 16.15 45 ARG B C 1
ATOM 1439 O O . ARG B 1 47 ? -14.924 18.259 -11.314 1.00 17.30 45 ARG B O 1
ATOM 1447 N N . THR B 1 48 ? -13.848 19.552 -12.799 1.00 14.74 46 THR B N 1
ATOM 1448 C CA . THR B 1 48 ? -12.770 18.581 -13.005 1.00 14.59 46 THR B CA 1
ATOM 1449 C C . THR B 1 48 ? -11.364 19.149 -12.833 1.00 14.11 46 THR B C 1
ATOM 1450 O O . THR B 1 48 ? -10.396 18.451 -13.107 1.00 15.05 46 THR B O 1
ATOM 1454 N N . LYS B 1 49 ? -11.252 20.397 -12.374 1.00 14.89 47 LYS B N 1
ATOM 1455 C CA . LYS B 1 49 ? -9.940 21.056 -12.184 1.00 15.70 47 LYS B CA 1
ATOM 1456 C C . LYS B 1 49 ? -9.477 20.894 -10.755 1.00 16.09 47 LYS B C 1
ATOM 1457 O O . LYS B 1 49 ? -10.282 20.791 -9.831 1.00 18.15 47 LYS B O 1
ATOM 1463 N N . GLN B 1 50 ? -8.164 20.902 -10.563 1.00 16.93 48 GLN B N 1
ATOM 1464 C CA . GLN B 1 50 ? -7.584 21.011 -9.243 1.00 16.56 48 GLN B CA 1
ATOM 1465 C C . GLN B 1 50 ? -7.436 22.530 -8.926 1.00 18.30 48 GLN B C 1
ATOM 1466 O O . GLN B 1 50 ? -7.778 23.385 -9.772 1.00 18.41 48 GLN B O 1
ATOM 1472 N N . PRO B 1 51 ? -7.004 22.894 -7.719 1.00 19.49 49 PRO B N 1
ATOM 1473 C CA . PRO B 1 51 ? -7.042 24.314 -7.336 1.00 20.96 49 PRO B CA 1
ATOM 1474 C C . PRO B 1 51 ? -6.158 25.247 -8.143 1.00 21.90 49 PRO B C 1
ATOM 1475 O O . PRO B 1 51 ? -6.233 26.467 -7.921 1.00 23.40 49 PRO B O 1
ATOM 1479 N N . PHE B 1 52 ? -5.336 24.722 -9.041 1.00 22.77 50 PHE B N 1
ATOM 1480 C CA . PHE B 1 52 ? -4.444 25.590 -9.825 1.00 23.89 50 PHE B CA 1
ATOM 1481 C C . PHE B 1 52 ? -4.820 25.747 -11.295 1.00 23.04 50 PHE B C 1
ATOM 1482 O O . PHE B 1 52 ? -4.018 26.210 -12.113 1.00 24.46 50 PHE B O 1
ATOM 1490 N N . GLY B 1 53 ? -6.058 25.378 -11.622 1.00 21.38 51 GLY B N 1
ATOM 1491 C CA . GLY B 1 53 ? -6.588 25.615 -12.947 1.00 20.58 51 GLY B CA 1
ATOM 1492 C C . GLY B 1 53 ? -6.395 24.462 -13.907 1.00 19.60 51 GLY B C 1
ATOM 1493 O O . GLY B 1 53 ? -6.796 24.572 -15.047 1.00 21.70 51 GLY B O 1
ATOM 1494 N N . LEU B 1 54 ? -5.759 23.373 -13.462 1.00 18.62 52 LEU B N 1
ATOM 1495 C CA . LEU B 1 54 ? -5.411 22.276 -14.367 1.00 17.53 52 LEU B CA 1
ATOM 1496 C C . LEU B 1 54 ? -6.347 21.112 -14.169 1.00 16.99 52 LEU B C 1
ATOM 1497 O O . LEU B 1 54 ? -6.899 20.941 -13.086 1.00 17.39 52 LEU B O 1
ATOM 1502 N N . LEU B 1 55 ? -6.514 20.297 -15.201 1.00 15.93 53 LEU B N 1
ATOM 1503 C CA . LEU B 1 55 ? -7.255 19.059 -15.026 1.00 15.43 53 LEU B CA 1
ATOM 1504 C C . LEU B 1 55 ? -6.738 18.264 -13.821 1.00 15.77 53 LEU B C 1
ATOM 1505 O O . LEU B 1 55 ? -5.572 17.986 -13.702 1.00 15.09 53 LEU B O 1
ATOM 1510 N N . HIS B 1 56 ? -7.638 17.918 -12.929 1.00 13.74 54 HIS B N 1
ATOM 1511 C CA . HIS B 1 56 ? -7.313 17.074 -11.757 1.00 13.24 54 HIS B CA 1
ATOM 1512 C C . HIS B 1 56 ? -6.930 15.646 -12.203 1.00 13.58 54 HIS B C 1
ATOM 1513 O O . HIS B 1 56 ? -7.629 15.028 -13.016 1.00 13.23 54 HIS B O 1
ATOM 1520 N N . GLY B 1 57 ? -5.833 15.107 -11.707 1.00 12.87 55 GLY B N 1
ATOM 1521 C CA . GLY B 1 57 ? -5.439 13.758 -12.111 1.00 13.08 55 GLY B CA 1
ATOM 1522 C C . GLY B 1 57 ? -6.493 12.715 -11.747 1.00 12.61 55 GLY B C 1
ATOM 1523 O O . GLY B 1 57 ? -6.663 11.700 -12.459 1.00 14.21 55 GLY B O 1
ATOM 1524 N N . GLY B 1 58 ? -7.212 12.950 -10.640 1.00 11.61 56 GLY B N 1
ATOM 1525 C CA . GLY B 1 58 ? -8.320 12.082 -10.316 1.00 12.74 56 GLY B CA 1
ATOM 1526 C C . GLY B 1 58 ? -9.441 12.122 -11.345 1.00 11.86 56 GLY B C 1
ATOM 1527 O O . GLY B 1 58 ? -10.075 11.084 -11.597 1.00 11.77 56 GLY B O 1
ATOM 1528 N N . ALA B 1 59 ? -9.723 13.288 -11.931 1.00 12.14 57 ALA B N 1
ATOM 1529 C CA . ALA B 1 59 ? -10.728 13.386 -12.996 1.00 12.54 57 ALA B CA 1
ATOM 1530 C C . ALA B 1 59 ? -10.342 12.532 -14.215 1.00 11.42 57 ALA B C 1
ATOM 1531 O O . ALA B 1 59 ? -11.206 11.854 -14.781 1.00 12.07 57 ALA B O 1
ATOM 1533 N N . SER B 1 60 ? -9.055 12.507 -14.575 1.00 12.10 58 SER B N 1
ATOM 1534 C CA . SER B 1 60 ? -8.569 11.590 -15.616 1.00 12.06 58 SER B CA 1
ATOM 1535 C C . SER B 1 60 ? -8.879 10.148 -15.251 1.00 10.87 58 SER B C 1
ATOM 1536 O O . SER B 1 60 ? -9.318 9.366 -16.100 1.00 10.92 58 SER B O 1
ATOM 1539 N N . VAL B 1 61 ? -8.685 9.786 -13.970 1.00 10.26 59 VAL B N 1
ATOM 1540 C CA . VAL B 1 61 ? -8.933 8.420 -13.554 1.00 11.52 59 VAL B CA 1
ATOM 1541 C C . VAL B 1 61 ? -10.450 8.124 -13.579 1.00 11.61 59 VAL B C 1
ATOM 1542 O O . VAL B 1 61 ? -10.870 7.024 -13.951 1.00 11.22 59 VAL B O 1
ATOM 1546 N N . VAL B 1 62 ? -11.296 9.089 -13.204 1.00 11.27 60 VAL B N 1
ATOM 1547 C CA . VAL B 1 62 ? -12.739 8.899 -13.333 1.00 12.03 60 VAL B CA 1
ATOM 1548 C C . VAL B 1 62 ? -13.087 8.603 -14.806 1.00 11.09 60 VAL B C 1
ATOM 1549 O O . VAL B 1 62 ? -13.857 7.658 -15.096 1.00 11.03 60 VAL B O 1
ATOM 1553 N N . LEU B 1 63 ? -12.539 9.365 -15.727 1.00 10.66 61 LEU B N 1
ATOM 1554 C CA . LEU B 1 63 ? -12.830 9.157 -17.128 1.00 10.65 61 LEU B CA 1
ATOM 1555 C C . LEU B 1 63 ? -12.382 7.748 -17.547 1.00 10.45 61 LEU B C 1
ATOM 1556 O O . LEU B 1 63 ? -13.134 7.010 -18.181 1.00 10.10 61 LEU B O 1
ATOM 1561 N N . ALA B 1 64 ? -11.151 7.386 -17.195 1.00 10.73 62 ALA B N 1
ATOM 1562 C CA . ALA B 1 64 ? -10.594 6.084 -17.557 1.00 11.16 62 ALA B CA 1
ATOM 1563 C C . ALA B 1 64 ? -11.447 4.938 -16.976 1.00 10.32 62 ALA B C 1
ATOM 1564 O O . ALA B 1 64 ? -11.816 4.004 -17.703 1.00 11.61 62 ALA B O 1
ATOM 1566 N N . GLU B 1 65 ? -11.773 5.019 -15.683 1.00 10.34 63 GLU B N 1
ATOM 1567 C CA . GLU B 1 65 ? -12.563 3.969 -15.065 1.00 12.27 63 GLU B CA 1
ATOM 1568 C C . GLU B 1 65 ? -13.980 3.934 -15.640 1.00 10.78 63 GLU B C 1
ATOM 1569 O O . GLU B 1 65 ? -14.535 2.843 -15.833 1.00 12.29 63 GLU B O 1
ATOM 1575 N N . SER B 1 66 ? -14.566 5.078 -15.937 1.00 10.83 64 SER B N 1
ATOM 1576 C CA . SER B 1 66 ? -15.919 5.112 -16.523 1.00 12.25 64 SER B CA 1
ATOM 1577 C C . SER B 1 66 ? -15.971 4.423 -17.894 1.00 11.87 64 SER B C 1
ATOM 1578 O O . SER B 1 66 ? -16.908 3.635 -18.177 1.00 13.56 64 SER B O 1
ATOM 1581 N N . ILE B 1 67 ? -14.967 4.686 -18.736 1.00 10.81 65 ILE B N 1
ATOM 1582 C CA . ILE B 1 67 ? -14.918 4.068 -20.060 1.00 11.56 65 ILE B CA 1
ATOM 1583 C C . ILE B 1 67 ? -14.597 2.586 -19.927 1.00 11.45 65 ILE B C 1
ATOM 1584 O O . ILE B 1 67 ? -15.255 1.729 -20.531 1.00 11.73 65 ILE B O 1
ATOM 1589 N N . GLY B 1 68 ? -13.560 2.270 -19.163 1.00 11.78 66 GLY B N 1
ATOM 1590 C CA . GLY B 1 68 ? -13.131 0.899 -19.060 1.00 11.69 66 GLY B CA 1
ATOM 1591 C C . GLY B 1 68 ? -14.169 -0.011 -18.447 1.00 11.35 66 GLY B C 1
ATOM 1592 O O . GLY B 1 68 ? -14.311 -1.191 -18.832 1.00 12.26 66 GLY B O 1
ATOM 1593 N N . SER B 1 69 ? -14.946 0.515 -17.508 1.00 11.57 67 SER B N 1
ATOM 1594 C CA . SER B 1 69 ? -15.948 -0.341 -16.874 1.00 12.52 67 SER B CA 1
ATOM 1595 C C . SER B 1 69 ? -17.029 -0.710 -17.876 1.00 11.90 67 SER B C 1
ATOM 1596 O O . SER B 1 69 ? -17.526 -1.859 -17.874 1.00 13.48 67 SER B O 1
ATOM 1601 N N . VAL B 1 70 ? -17.479 0.268 -18.651 1.00 12.00 68 VAL B N 1
ATOM 1602 C CA . VAL B 1 70 ? -18.471 -0.025 -19.694 1.00 12.89 68 VAL B CA 1
ATOM 1603 C C . VAL B 1 70 ? -17.921 -0.923 -20.812 1.00 12.06 68 VAL B C 1
ATOM 1604 O O . VAL B 1 70 ? -18.600 -1.862 -21.233 1.00 12.49 68 VAL B O 1
ATOM 1611 N N . ALA B 1 71 ? -16.724 -0.631 -21.289 1.00 11.06 69 ALA B N 1
ATOM 1612 C CA . ALA B 1 71 ? -16.082 -1.508 -22.243 1.00 12.17 69 ALA B CA 1
ATOM 1613 C C . ALA B 1 71 ? -16.047 -2.972 -21.768 1.00 12.27 69 ALA B C 1
ATOM 1614 O O . ALA B 1 71 ? -16.408 -3.906 -22.504 1.00 12.10 69 ALA B O 1
ATOM 1616 N N . GLY B 1 72 ? -15.661 -3.159 -20.508 1.00 12.40 70 GLY B N 1
ATOM 1617 C CA . GLY B 1 72 ? -15.593 -4.475 -19.902 1.00 12.86 70 GLY B CA 1
ATOM 1618 C C . GLY B 1 72 ? -16.941 -5.167 -19.923 1.00 12.57 70 GLY B C 1
ATOM 1619 O O . GLY B 1 72 ? -17.038 -6.349 -20.343 1.00 13.06 70 GLY B O 1
ATOM 1620 N N . TYR B 1 73 ? -17.977 -4.440 -19.503 1.00 12.41 71 TYR B N 1
ATOM 1621 C CA . TYR B 1 73 ? -19.341 -4.952 -19.515 1.00 12.68 71 TYR B CA 1
ATOM 1622 C C . TYR B 1 73 ? -19.758 -5.395 -20.926 1.00 13.82 71 TYR B C 1
ATOM 1623 O O . TYR B 1 73 ? -20.360 -6.454 -21.111 1.00 13.75 71 TYR B O 1
ATOM 1632 N N . LEU B 1 74 ? -19.417 -4.594 -21.927 1.00 12.61 72 LEU B N 1
ATOM 1633 C CA . LEU B 1 74 ? -19.809 -4.854 -23.305 1.00 13.12 72 LEU B CA 1
ATOM 1634 C C . LEU B 1 74 ? -19.111 -6.092 -23.901 1.00 13.76 72 LEU B C 1
ATOM 1635 O O . LEU B 1 74 ? -19.554 -6.585 -24.921 1.00 15.15 72 LEU B O 1
ATOM 1640 N N . CYS B 1 75 ? -18.077 -6.606 -23.239 1.00 12.76 73 CYS B N 1
ATOM 1641 C CA . CYS B 1 75 ? -17.386 -7.823 -23.648 1.00 13.22 73 CYS B CA 1
ATOM 1642 C C . CYS B 1 75 ? -17.788 -9.028 -22.810 1.00 14.09 73 CYS B C 1
ATOM 1643 O O . CYS B 1 75 ? -17.158 -10.075 -22.913 1.00 17.43 73 CYS B O 1
ATOM 1646 N N . THR B 1 76 ? -18.817 -8.881 -21.982 1.00 14.94 74 THR B N 1
ATOM 1647 C CA . THR B 1 76 ? -19.433 -10.014 -21.288 1.00 15.06 74 THR B CA 1
ATOM 1648 C C . THR B 1 76 ? -20.822 -10.294 -21.855 1.00 16.73 74 THR B C 1
ATOM 1649 O O . THR B 1 76 ? -21.315 -9.577 -22.722 1.00 15.75 74 THR B O 1
ATOM 1653 N N . GLU B 1 77 ? -21.483 -11.313 -21.315 1.00 16.44 75 GLU B N 1
ATOM 1654 C CA . GLU B 1 77 ? -22.754 -11.770 -21.876 1.00 17.89 75 GLU B CA 1
ATOM 1655 C C . GLU B 1 77 ? -23.745 -12.156 -20.781 1.00 18.48 75 GLU B C 1
ATOM 1656 O O . GLU B 1 77 ? -23.364 -12.496 -19.690 1.00 19.05 75 GLU B O 1
ATOM 1667 N N . GLY B 1 78 ? -25.022 -12.157 -21.104 1.00 19.90 76 GLY B N 1
ATOM 1668 C CA . GLY B 1 78 ? -26.028 -12.572 -20.131 1.00 19.44 76 GLY B CA 1
ATOM 1669 C C . GLY B 1 78 ? -26.028 -11.715 -18.884 1.00 19.38 76 GLY B C 1
ATOM 1670 O O . GLY B 1 78 ? -25.963 -10.493 -18.945 1.00 19.98 76 GLY B O 1
ATOM 1671 N N . GLU B 1 79 ? -26.090 -12.412 -17.755 1.00 19.40 77 GLU B N 1
ATOM 1672 C CA . GLU B 1 79 ? -26.153 -11.812 -16.446 1.00 21.14 77 GLU B CA 1
ATOM 1673 C C . GLU B 1 79 ? -24.748 -11.567 -15.890 1.00 20.16 77 GLU B C 1
ATOM 1674 O O . GLU B 1 79 ? -24.622 -11.131 -14.748 1.00 20.28 77 GLU B O 1
ATOM 1680 N N . GLN B 1 80 ? -23.702 -11.800 -16.688 1.00 18.11 78 GLN B N 1
ATOM 1681 C CA . GLN B 1 80 ? -22.339 -11.439 -16.250 1.00 17.16 78 GLN B CA 1
ATOM 1682 C C . GLN B 1 80 ? -22.213 -9.951 -16.055 1.00 17.94 78 GLN B C 1
ATOM 1683 O O . GLN B 1 80 ? -22.902 -9.154 -16.684 1.00 18.56 78 GLN B O 1
ATOM 1689 N N . LYS B 1 81 ? -21.305 -9.585 -15.168 1.00 17.05 79 LYS B N 1
ATOM 1690 C CA . LYS B 1 81 ? -20.951 -8.186 -15.006 1.00 17.40 79 LYS B CA 1
ATOM 1691 C C . LYS B 1 81 ? -19.453 -8.141 -14.765 1.00 15.24 79 LYS B C 1
ATOM 1692 O O . LYS B 1 81 ? -18.784 -9.194 -14.646 1.00 16.74 79 LYS B O 1
ATOM 1698 N N . VAL B 1 82 ? -18.919 -6.923 -14.755 1.00 14.51 80 VAL B N 1
ATOM 1699 C CA . VAL B 1 82 ? -17.510 -6.735 -14.389 1.00 14.54 80 VAL B CA 1
ATOM 1700 C C . VAL B 1 82 ? -17.390 -5.872 -13.145 1.00 14.68 80 VAL B C 1
ATOM 1701 O O . VAL B 1 82 ? -18.248 -5.036 -12.868 1.00 15.27 80 VAL B O 1
ATOM 1705 N N . VAL B 1 83 ? -16.323 -6.119 -12.389 1.00 14.14 81 VAL B N 1
ATOM 1706 C CA . VAL B 1 83 ? -15.988 -5.265 -11.260 1.00 15.72 81 VAL B CA 1
ATOM 1707 C C . VAL B 1 83 ? -14.531 -4.866 -11.404 1.00 13.91 81 VAL B C 1
ATOM 1708 O O . VAL B 1 83 ? -13.657 -5.689 -11.676 1.00 14.34 81 VAL B O 1
ATOM 1715 N N . GLY B 1 84 ? -14.269 -3.595 -11.175 1.00 13.75 82 GLY B N 1
ATOM 1716 C CA . GLY B 1 84 ? -12.911 -3.094 -11.232 1.00 12.30 82 GLY B CA 1
ATOM 1717 C C . GLY B 1 84 ? -12.124 -3.534 -10.009 1.00 12.13 82 GLY B C 1
ATOM 1718 O O . GLY B 1 84 ? -12.584 -3.424 -8.894 1.00 15.00 82 GLY B O 1
ATOM 1719 N N . LEU B 1 85 ? -10.930 -4.072 -10.230 1.00 11.72 83 LEU B N 1
ATOM 1720 C CA . LEU B 1 85 ? -10.042 -4.543 -9.163 1.00 11.83 83 LEU B CA 1
ATOM 1721 C C . LEU B 1 85 ? -8.938 -3.540 -8.889 1.00 12.36 83 LEU B C 1
ATOM 1722 O O . LEU B 1 85 ? -8.709 -3.156 -7.747 1.00 13.22 83 LEU B O 1
ATOM 1727 N N . GLU B 1 86 ? -8.228 -3.148 -9.928 1.00 11.46 84 GLU B N 1
ATOM 1728 C CA . GLU B 1 86 ? -7.015 -2.349 -9.807 1.00 11.19 84 GLU B CA 1
ATOM 1729 C C . GLU B 1 86 ? -7.014 -1.323 -10.914 1.00 10.43 84 GLU B C 1
ATOM 1730 O O . GLU B 1 86 ? -7.409 -1.591 -12.037 1.00 11.55 84 GLU B O 1
ATOM 1736 N N . ILE B 1 87 ? -6.537 -0.128 -10.598 1.00 11.23 85 ILE B N 1
ATOM 1737 C CA . ILE B 1 87 ? -6.342 0.880 -11.648 1.00 10.98 85 ILE B CA 1
ATOM 1738 C C . ILE B 1 87 ? -5.026 1.597 -11.414 1.00 11.19 85 ILE B C 1
ATOM 1739 O O . ILE B 1 87 ? -4.639 1.790 -10.261 1.00 12.77 85 ILE B O 1
ATOM 1744 N N . ASN B 1 88 ? -4.325 1.957 -12.468 1.00 10.82 86 ASN B N 1
ATOM 1745 C CA . ASN B 1 88 ? -3.124 2.780 -12.329 1.00 11.54 86 ASN B CA 1
ATOM 1746 C C . ASN B 1 88 ? -3.141 3.801 -13.438 1.00 10.80 86 ASN B C 1
ATOM 1747 O O . ASN B 1 88 ? -3.770 3.600 -14.486 1.00 11.46 86 ASN B O 1
ATOM 1752 N N . ALA B 1 89 ? -2.463 4.915 -13.226 1.00 10.73 87 ALA B N 1
ATOM 1753 C CA . ALA B 1 89 ? -2.441 5.984 -14.220 1.00 10.30 87 ALA B CA 1
ATOM 1754 C C . ALA B 1 89 ? -1.169 6.777 -14.106 1.00 10.50 87 ALA B C 1
ATOM 1755 O O . ALA B 1 89 ? -0.703 7.065 -12.997 1.00 11.79 87 ALA B O 1
ATOM 1757 N N . ASN B 1 90 ? -0.591 7.061 -15.250 1.00 9.59 88 ASN B N 1
ATOM 1758 C CA . ASN B 1 90 ? 0.542 7.961 -15.396 1.00 10.37 88 ASN B CA 1
ATOM 1759 C C . ASN B 1 90 ? 0.102 9.302 -15.929 1.00 10.17 88 ASN B C 1
ATOM 1760 O O . ASN B 1 90 ? -0.424 9.378 -17.039 1.00 11.11 88 ASN B O 1
ATOM 1765 N N . HIS B 1 91 ? 0.383 10.364 -15.175 1.00 12.14 89 HIS B N 1
ATOM 1766 C CA . HIS B 1 91 ? 0.066 11.751 -15.589 1.00 12.81 89 HIS B CA 1
ATOM 1767 C C . HIS B 1 91 ? 1.273 12.315 -16.309 1.00 12.52 89 HIS B C 1
ATOM 1768 O O . HIS B 1 91 ? 2.334 12.438 -15.685 1.00 14.19 89 HIS B O 1
ATOM 1775 N N . VAL B 1 92 ? 1.160 12.561 -17.609 1.00 12.66 90 VAL B N 1
ATOM 1776 C CA . VAL B 1 92 ? 2.347 12.926 -18.366 1.00 14.94 90 VAL B CA 1
ATOM 1777 C C . VAL B 1 92 ? 2.328 14.319 -18.964 1.00 14.52 90 VAL B C 1
ATOM 1778 O O . VAL B 1 92 ? 3.373 14.819 -19.357 1.00 16.56 90 VAL B O 1
ATOM 1782 N N . ARG B 1 93 ? 1.149 14.947 -19.039 1.00 13.72 91 ARG B N 1
ATOM 1783 C CA . ARG B 1 93 ? 1.017 16.334 -19.526 1.00 15.61 91 ARG B CA 1
ATOM 1784 C C . ARG B 1 93 ? -0.242 16.898 -18.893 1.00 15.25 91 ARG B C 1
ATOM 1785 O O . ARG B 1 93 ? -1.265 16.204 -18.777 1.00 15.12 91 ARG B O 1
ATOM 1793 N N . SER B 1 94 ? -0.167 18.155 -18.491 1.00 16.52 92 SER B N 1
ATOM 1794 C CA . SER B 1 94 ? -1.332 18.839 -17.964 1.00 17.09 92 SER B CA 1
ATOM 1795 C C . SER B 1 94 ? -2.296 19.279 -19.064 1.00 17.10 92 SER B C 1
ATOM 1796 O O . SER B 1 94 ? -1.921 19.403 -20.232 1.00 18.46 92 SER B O 1
ATOM 1799 N N . ALA B 1 95 ? -3.543 19.525 -18.661 1.00 17.22 93 ALA B N 1
ATOM 1800 C CA . ALA B 1 95 ? -4.547 20.106 -19.554 1.00 17.66 93 ALA B CA 1
ATOM 1801 C C . ALA B 1 95 ? -5.222 21.232 -18.822 1.00 17.97 93 ALA B C 1
ATOM 1802 O O . ALA B 1 95 ? -5.371 21.178 -17.606 1.00 16.51 93 ALA B O 1
ATOM 1804 N N . ARG B 1 96 ? -5.684 22.243 -19.548 1.00 20.11 94 ARG B N 1
ATOM 1805 C CA . ARG B 1 96 ? -6.150 23.451 -18.871 1.00 21.80 94 ARG B CA 1
ATOM 1806 C C . ARG B 1 96 ? -7.531 23.946 -19.307 1.00 22.13 94 ARG B C 1
ATOM 1807 O O . ARG B 1 96 ? -8.165 24.717 -18.599 1.00 24.07 94 ARG B O 1
ATOM 1815 N N . GLU B 1 97 ? -7.998 23.493 -20.464 1.00 21.37 95 GLU B N 1
ATOM 1816 C CA . GLU B 1 97 ? -9.251 23.990 -21.020 1.00 21.14 95 GLU B CA 1
ATOM 1817 C C . GLU B 1 97 ? -9.812 23.013 -22.024 1.00 20.39 95 GLU B C 1
ATOM 1818 O O . GLU B 1 97 ? -9.166 22.035 -22.390 1.00 21.36 95 GLU B O 1
ATOM 1824 N N . GLY B 1 98 ? -11.015 23.286 -22.495 1.00 19.14 96 GLY B N 1
ATOM 1825 C CA . GLY B 1 98 ? -11.593 22.459 -23.513 1.00 17.71 96 GLY B CA 1
ATOM 1826 C C . GLY B 1 98 ? -12.018 21.099 -22.978 1.00 16.13 96 GLY B C 1
ATOM 1827 O O . GLY B 1 98 ? -12.466 20.984 -21.820 1.00 18.22 96 GLY B O 1
ATOM 1828 N N . ARG B 1 99 ? -12.018 20.123 -23.866 1.00 15.24 97 ARG B N 1
ATOM 1829 C CA . ARG B 1 99 ? -12.374 18.753 -23.502 1.00 15.97 97 ARG B CA 1
ATOM 1830 C C . ARG B 1 99 ? -11.206 17.833 -23.753 1.00 14.58 97 ARG B C 1
ATOM 1831 O O . ARG B 1 99 ? -10.445 18.060 -24.663 1.00 15.35 97 ARG B O 1
ATOM 1839 N N . VAL B 1 100 ? -11.094 16.801 -22.914 1.00 14.39 98 VAL B N 1
ATOM 1840 C CA . VAL B 1 100 ? -10.125 15.718 -23.110 1.00 13.99 98 VAL B CA 1
ATOM 1841 C C . VAL B 1 100 ? -10.870 14.514 -23.636 1.00 13.37 98 VAL B C 1
ATOM 1842 O O . VAL B 1 100 ? -12.091 14.369 -23.441 1.00 15.67 98 VAL B O 1
ATOM 1846 N N . ARG B 1 101 ? -10.124 13.631 -24.288 1.00 12.81 99 ARG B N 1
ATOM 1847 C CA . ARG B 1 101 ? -10.715 12.493 -24.947 1.00 12.53 99 ARG B CA 1
ATOM 1848 C C . ARG B 1 101 ? -10.051 11.226 -24.473 1.00 12.20 99 ARG B C 1
ATOM 1849 O O . ARG B 1 101 ? -8.834 11.103 -24.591 1.00 12.57 99 ARG B O 1
ATOM 1862 N N . GLY B 1 102 ? -10.862 10.306 -23.930 1.00 12.01 100 GLY B N 1
ATOM 1863 C CA . GLY B 1 102 ? -10.334 9.025 -23.493 1.00 11.96 100 GLY B CA 1
ATOM 1864 C C . GLY B 1 102 ? -10.604 7.984 -24.570 1.00 12.16 100 GLY B C 1
ATOM 1865 O O . GLY B 1 102 ? -11.711 7.886 -25.142 1.00 12.85 100 GLY B O 1
ATOM 1866 N N . VAL B 1 103 ? -9.589 7.167 -24.825 1.00 11.52 101 VAL B N 1
ATOM 1867 C CA . VAL B 1 103 ? -9.620 6.149 -25.878 1.00 12.68 101 VAL B CA 1
ATOM 1868 C C . VAL B 1 103 ? -9.237 4.843 -25.193 1.00 11.46 101 VAL B C 1
ATOM 1869 O O . VAL B 1 103 ? -8.106 4.713 -24.670 1.00 11.42 101 VAL B O 1
ATOM 1873 N N . CYS B 1 104 ? -10.194 3.899 -25.163 1.00 10.24 102 CYS B N 1
ATOM 1874 C CA . CYS B 1 104 ? -10.051 2.643 -24.425 1.00 11.59 102 CYS B CA 1
ATOM 1875 C C . CYS B 1 104 ? -9.942 1.474 -25.371 1.00 12.32 102 CYS B C 1
ATOM 1876 O O . CYS B 1 104 ? -10.793 1.319 -26.257 1.00 13.34 102 CYS B O 1
ATOM 1879 N N . LYS B 1 105 ? -8.882 0.671 -25.211 1.00 11.01 103 LYS B N 1
ATOM 1880 C CA . LYS B 1 105 ? -8.629 -0.514 -26.035 1.00 12.43 103 LYS B CA 1
ATOM 1881 C C . LYS B 1 105 ? -8.243 -1.662 -25.110 1.00 11.91 103 LYS B C 1
ATOM 1882 O O . LYS B 1 105 ? -7.679 -1.438 -24.039 1.00 11.69 103 LYS B O 1
ATOM 1888 N N . PRO B 1 106 ? -8.565 -2.908 -25.477 1.00 11.57 104 PRO B N 1
ATOM 1889 C CA . PRO B 1 106 ? -8.201 -4.052 -24.635 1.00 12.28 104 PRO B CA 1
ATOM 1890 C C . PRO B 1 106 ? -6.704 -4.369 -24.664 1.00 12.18 104 PRO B C 1
ATOM 1891 O O . PRO B 1 106 ? -6.129 -4.317 -25.754 1.00 14.53 104 PRO B O 1
ATOM 1895 N N . LEU B 1 107 ? -6.084 -4.658 -23.510 1.00 13.05 105 LEU B N 1
ATOM 1896 C CA . LEU B 1 107 ? -4.778 -5.314 -23.496 1.00 13.52 105 LEU B CA 1
ATOM 1897 C C . LEU B 1 107 ? -4.943 -6.823 -23.385 1.00 13.29 105 LEU B C 1
ATOM 1898 O O . LEU B 1 107 ? -4.124 -7.570 -23.952 1.00 16.72 105 LEU B O 1
ATOM 1903 N N . HIS B 1 108 ? -5.989 -7.292 -22.687 1.00 13.09 106 HIS B N 1
ATOM 1904 C CA . HIS B 1 108 ? -6.245 -8.737 -22.552 1.00 13.91 106 HIS B CA 1
ATOM 1905 C C . HIS B 1 108 ? -7.686 -8.957 -22.221 1.00 13.48 106 HIS B C 1
ATOM 1906 O O . HIS B 1 108 ? -8.194 -8.342 -21.291 1.00 14.31 106 HIS B O 1
ATOM 1913 N N . LEU B 1 109 ? -8.358 -9.819 -22.973 1.00 14.28 107 LEU B N 1
ATOM 1914 C CA . LEU B 1 109 ? -9.726 -10.231 -22.665 1.00 15.03 107 LEU B CA 1
ATOM 1915 C C . LEU B 1 109 ? -9.760 -11.707 -22.347 1.00 16.35 107 LEU B C 1
ATOM 1916 O O . LEU B 1 109 ? -9.575 -12.542 -23.246 1.00 19.72 107 LEU B O 1
ATOM 1921 N N . GLY B 1 110 ? -9.937 -12.026 -21.072 1.00 16.11 108 GLY B N 1
ATOM 1922 C CA . GLY B 1 110 ? -9.984 -13.413 -20.657 1.00 17.70 108 GLY B CA 1
ATOM 1923 C C . GLY B 1 110 ? -11.400 -13.808 -20.293 1.00 17.63 108 GLY B C 1
ATOM 1924 O O . GLY B 1 110 ? -12.315 -12.981 -20.269 1.00 17.89 108 GLY B O 1
ATOM 1925 N N . SER B 1 111 ? -11.579 -15.085 -19.956 1.00 19.80 109 SER B N 1
ATOM 1926 C CA . SER B 1 111 ? -12.904 -15.559 -19.565 1.00 21.37 109 SER B CA 1
ATOM 1927 C C . SER B 1 111 ? -13.300 -15.099 -18.161 1.00 20.57 109 SER B C 1
ATOM 1928 O O . SER B 1 111 ? -14.492 -15.031 -17.846 1.00 21.59 109 SER B O 1
ATOM 1933 N N . ARG B 1 112 ? -12.308 -14.694 -17.357 1.00 19.45 110 ARG B N 1
ATOM 1934 C CA . ARG B 1 112 ? -12.514 -14.423 -15.940 1.00 18.88 110 ARG B CA 1
ATOM 1935 C C . ARG B 1 112 ? -11.999 -13.026 -15.492 1.00 16.53 110 ARG B C 1
ATOM 1936 O O . ARG B 1 112 ? -12.370 -12.533 -14.432 1.00 17.13 110 ARG B O 1
ATOM 1944 N N . HIS B 1 113 ? -11.086 -12.447 -16.261 1.00 14.29 111 HIS B N 1
ATOM 1945 C CA . HIS B 1 113 ? -10.551 -11.095 -15.986 1.00 13.79 111 HIS B CA 1
ATOM 1946 C C . HIS B 1 113 ? -10.243 -10.404 -17.293 1.00 12.22 111 HIS B C 1
ATOM 1947 O O . HIS B 1 113 ? -10.065 -11.046 -18.339 1.00 14.10 111 HIS B O 1
ATOM 1954 N N . GLN B 1 114 ? -10.159 -9.074 -17.220 1.00 11.76 112 GLN B N 1
ATOM 1955 C CA . GLN B 1 114 ? -9.776 -8.274 -18.371 1.00 11.84 112 GLN B CA 1
ATOM 1956 C C . GLN B 1 114 ? -8.749 -7.220 -17.958 1.00 9.66 112 GLN B C 1
ATOM 1957 O O . GLN B 1 114 ? -8.714 -6.792 -16.778 1.00 11.36 112 GLN B O 1
ATOM 1963 N N . VAL B 1 115 ? -7.982 -6.748 -18.929 1.00 10.30 113 VAL B N 1
ATOM 1964 C CA . VAL B 1 115 ? -7.082 -5.633 -18.725 1.00 11.21 113 VAL B CA 1
ATOM 1965 C C . VAL B 1 115 ? -7.347 -4.635 -19.845 1.00 11.01 113 VAL B C 1
ATOM 1966 O O . VAL B 1 115 ? -7.245 -5.007 -21.025 1.00 12.27 113 VAL B O 1
ATOM 1970 N N . TRP B 1 116 ? -7.673 -3.381 -19.480 1.00 10.29 114 TRP B N 1
ATOM 1971 C CA . TRP B 1 116 ? -8.024 -2.325 -20.409 1.00 10.39 114 TRP B CA 1
ATOM 1972 C C . TRP B 1 116 ? -6.966 -1.224 -20.339 1.00 10.31 114 TRP B C 1
ATOM 1973 O O . TRP B 1 116 ? -6.454 -0.921 -19.242 1.00 11.51 114 TRP B O 1
ATOM 1984 N N . GLN B 1 117 ? -6.650 -0.614 -21.475 1.00 10.78 115 GLN B N 1
ATOM 1985 C CA . GLN B 1 117 ? -5.792 0.571 -21.483 1.00 11.05 115 GLN B CA 1
ATOM 1986 C C . GLN B 1 117 ? -6.623 1.750 -21.916 1.00 10.76 115 GLN B C 1
ATOM 1987 O O . GLN B 1 117 ? -7.296 1.660 -22.959 1.00 12.49 115 GLN B O 1
ATOM 1993 N N . ILE B 1 118 ? -6.542 2.851 -21.177 1.00 10.57 116 ILE B N 1
ATOM 1994 C CA . ILE B 1 118 ? -7.242 4.062 -21.564 1.00 9.89 116 ILE B CA 1
ATOM 1995 C C . ILE B 1 118 ? -6.217 5.165 -21.662 1.00 11.52 116 ILE B C 1
ATOM 1996 O O . ILE B 1 118 ? -5.534 5.476 -20.658 1.00 12.60 116 ILE B O 1
ATOM 2001 N N . GLU B 1 119 ? -6.078 5.749 -22.860 1.00 10.87 117 GLU B N 1
ATOM 2002 C CA . GLU B 1 119 ? -5.206 6.910 -23.034 1.00 11.72 117 GLU B CA 1
ATOM 2003 C C . GLU B 1 119 ? -6.079 8.139 -23.131 1.00 12.07 117 GLU B C 1
ATOM 2004 O O . GLU B 1 119 ? -7.090 8.130 -23.859 1.00 13.71 117 GLU B O 1
ATOM 2010 N N . ILE B 1 120 ? -5.712 9.218 -22.444 1.00 12.06 118 ILE B N 1
ATOM 2011 C CA . ILE B 1 120 ? -6.514 10.454 -22.444 1.00 11.80 118 ILE B CA 1
ATOM 2012 C C . ILE B 1 120 ? -5.660 11.542 -23.060 1.00 12.34 118 ILE B C 1
ATOM 2013 O O . ILE B 1 120 ? -4.528 11.771 -22.637 1.00 13.68 118 ILE B O 1
ATOM 2018 N N . PHE B 1 121 ? -6.248 12.194 -24.076 1.00 11.64 119 PHE B N 1
ATOM 2019 C CA . PHE B 1 121 ? -5.587 13.218 -24.882 1.00 12.11 119 PHE B CA 1
ATOM 2020 C C . PHE B 1 121 ? -6.259 14.575 -24.679 1.00 12.99 119 PHE B C 1
ATOM 2021 O O . PHE B 1 121 ? -7.470 14.668 -24.484 1.00 14.71 119 PHE B O 1
ATOM 2029 N N . ASP B 1 122 ? -5.459 15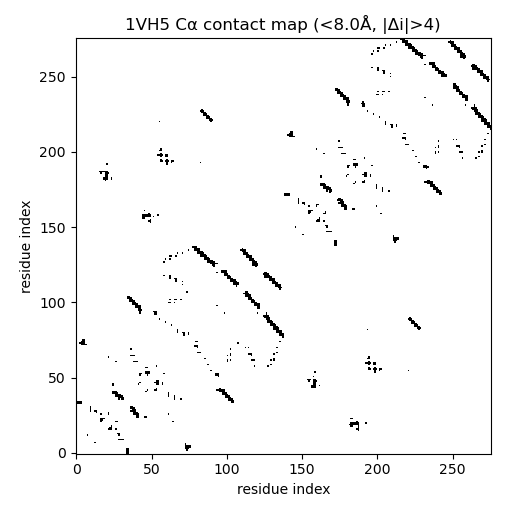.635 -24.748 1.00 14.60 120 ASP B N 1
ATOM 2030 C CA . ASP B 1 122 ? -6.038 16.972 -24.721 1.00 16.24 120 ASP B CA 1
ATOM 2031 C C . ASP B 1 122 ? -6.683 17.317 -26.073 1.00 18.11 120 ASP B C 1
ATOM 2032 O O . ASP B 1 122 ? -6.640 16.529 -27.015 1.00 17.29 120 ASP B O 1
ATOM 2037 N N . GLU B 1 123 ? -7.241 18.534 -26.152 1.00 20.24 121 GLU B N 1
ATOM 2038 C CA . GLU B 1 123 ? -8.017 18.968 -27.318 1.00 23.00 121 GLU B CA 1
ATOM 2039 C C . GLU B 1 123 ? -7.112 19.061 -28.555 1.00 24.09 121 GLU B C 1
ATOM 2040 O O . GLU B 1 123 ? -7.593 19.045 -29.691 1.00 26.28 121 GLU B O 1
ATOM 2046 N N . LYS B 1 124 ? -5.801 19.136 -28.328 1.00 22.14 122 LYS B N 1
ATOM 2047 C CA . LYS B 1 124 ? -4.824 19.161 -29.425 1.00 22.42 122 LYS B CA 1
ATOM 2048 C C . LYS B 1 124 ? -4.255 17.779 -29.775 1.00 20.89 122 LYS B C 1
ATOM 2049 O O . LYS B 1 124 ? -3.347 17.662 -30.585 1.00 22.09 122 LYS B O 1
ATOM 2055 N N . GLY B 1 125 ? -4.780 16.726 -29.150 1.00 19.49 123 GLY B N 1
ATOM 2056 C CA . GLY B 1 125 ? -4.368 15.366 -29.471 1.00 17.52 123 GLY B CA 1
ATOM 2057 C C . GLY B 1 125 ? -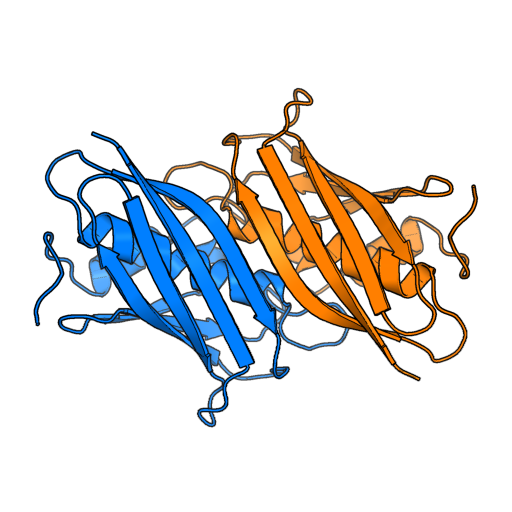3.115 14.919 -28.771 1.00 16.59 123 GLY B C 1
ATOM 2058 O O . GLY B 1 125 ? -2.577 13.872 -29.084 1.00 18.95 123 GLY B O 1
ATOM 2059 N N . ARG B 1 126 ? -2.684 15.675 -27.769 1.00 15.32 124 ARG B N 1
ATOM 2060 C CA . ARG B 1 126 ? -1.489 15.269 -27.045 1.00 15.51 124 ARG B CA 1
ATOM 2061 C C . ARG B 1 126 ? -1.833 14.393 -25.836 1.00 15.01 124 ARG B C 1
ATOM 2062 O O . ARG B 1 126 ? -2.732 14.707 -25.076 1.00 15.16 124 ARG B O 1
ATOM 2070 N N . LEU B 1 127 ? -1.041 13.344 -25.642 1.00 14.65 125 LEU B N 1
ATOM 2071 C CA . LEU B 1 127 ? -1.236 12.428 -24.522 1.00 12.99 125 LEU B CA 1
ATOM 2072 C C . LEU B 1 127 ? -1.091 13.159 -23.188 1.00 12.34 125 LEU B C 1
ATOM 2073 O O . LEU B 1 127 ? -0.060 13.818 -22.947 1.00 14.40 125 LEU B O 1
ATOM 2078 N N . CYS B 1 128 ? -2.097 13.044 -22.315 1.00 12.13 126 CYS B N 1
ATOM 2079 C CA . CYS B 1 128 ? -2.021 13.667 -20.982 1.00 13.06 126 CYS B CA 1
ATOM 2080 C C . CYS B 1 128 ? -1.990 12.637 -19.854 1.00 11.60 126 CYS B C 1
ATOM 2081 O O . CYS B 1 128 ? -1.408 12.878 -18.782 1.00 12.57 126 CYS B O 1
ATOM 2084 N N . CYS B 1 129 ? -2.659 11.494 -20.059 1.00 12.04 127 CYS B N 1
ATOM 2085 C CA . CYS B 1 129 ? -2.742 10.431 -19.044 1.00 12.46 127 CYS B CA 1
ATOM 2086 C C . CYS B 1 129 ? -2.851 9.079 -19.710 1.00 11.17 127 CYS B C 1
ATOM 2087 O O . CYS B 1 129 ? -3.574 8.938 -20.674 1.00 13.23 127 CYS B O 1
ATOM 2090 N N . SER B 1 130 ? -2.092 8.120 -19.206 1.00 10.89 128 SER B N 1
ATOM 2091 C CA . SER B 1 130 ? -2.115 6.741 -19.683 1.00 11.91 128 SER B CA 1
ATOM 2092 C C . SER B 1 130 ? -2.457 5.839 -18.491 1.00 11.13 128 SER B C 1
ATOM 2093 O O . SER B 1 130 ? -1.761 5.882 -17.491 1.00 11.80 128 SER B O 1
ATOM 2096 N N . SER B 1 131 ? -3.546 5.053 -18.608 1.00 11.33 129 SER B N 1
ATOM 2097 C CA . SER B 1 131 ? -4.060 4.292 -17.493 1.00 11.08 129 SER B CA 1
ATOM 2098 C C . SER B 1 131 ? -4.347 2.835 -17.875 1.00 11.50 129 SER B C 1
ATOM 2099 O O . SER B 1 131 ? -4.685 2.544 -19.038 1.00 12.04 129 SER B O 1
ATOM 2104 N N . ARG B 1 132 ? -4.262 1.957 -16.886 1.00 11.14 130 ARG B N 1
ATOM 2105 C CA . ARG B 1 132 ? -4.710 0.576 -17.006 1.00 10.75 130 ARG B CA 1
ATOM 2106 C C . ARG B 1 132 ? -5.760 0.276 -15.975 1.00 11.12 130 ARG B C 1
ATOM 2107 O O . ARG B 1 132 ? -5.587 0.631 -14.795 1.00 12.62 130 ARG B O 1
ATOM 2115 N N . LEU B 1 133 ? -6.805 -0.448 -16.376 1.00 11.27 131 LEU B N 1
ATOM 2116 C CA . LEU B 1 133 ? -7.848 -0.942 -15.483 1.00 10.83 131 LEU B CA 1
ATOM 2117 C C . LEU B 1 133 ? -7.903 -2.451 -15.585 1.00 11.04 131 LEU B C 1
ATOM 2118 O O . LEU B 1 133 ? -8.011 -2.977 -16.681 1.00 12.38 131 LEU B O 1
ATOM 2123 N N . THR B 1 134 ? -7.810 -3.120 -14.447 1.00 10.51 132 THR B N 1
ATOM 2124 C CA . THR B 1 134 ? -7.930 -4.568 -14.379 1.00 10.56 132 THR B CA 1
ATOM 2125 C C . THR B 1 134 ? -9.292 -4.885 -13.803 1.00 11.48 132 THR B C 1
ATOM 2126 O O . THR B 1 134 ? -9.593 -4.440 -12.683 1.00 10.85 132 THR B O 1
ATOM 2130 N N . THR B 1 135 ? -10.086 -5.694 -14.504 1.00 10.81 133 THR B N 1
ATOM 2131 C CA . THR B 1 135 ? -11.414 -6.081 -14.007 1.00 12.25 133 THR B CA 1
ATOM 2132 C C . THR B 1 135 ? -11.532 -7.578 -13.800 1.00 11.64 133 THR B C 1
ATOM 2133 O O . THR B 1 135 ? -10.783 -8.387 -14.364 1.00 13.31 133 THR B O 1
ATOM 2137 N N . ALA B 1 136 ? -12.496 -7.925 -12.956 1.00 13.02 134 ALA B N 1
ATOM 2138 C CA . ALA B 1 136 ? -12.969 -9.310 -12.798 1.00 13.72 134 ALA B CA 1
ATOM 2139 C C . ALA B 1 136 ? -14.326 -9.473 -13.468 1.00 14.35 134 ALA B C 1
ATOM 2140 O O . ALA B 1 136 ? -15.163 -8.574 -13.407 1.00 14.72 134 ALA B O 1
ATOM 2142 N N . ILE B 1 137 ? -14.539 -10.625 -14.099 1.00 15.14 135 ILE B N 1
ATOM 2143 C CA . ILE B 1 137 ? -15.844 -10.963 -14.645 1.00 16.50 135 ILE B CA 1
ATOM 2144 C C . ILE B 1 137 ? -16.565 -11.808 -13.589 1.00 16.56 135 ILE B C 1
ATOM 2145 O O . ILE B 1 137 ? -16.023 -12.821 -13.109 1.00 18.76 135 ILE B O 1
ATOM 2150 N N . LEU B 1 138 ? -17.746 -11.354 -13.201 1.00 16.92 136 LEU B N 1
ATOM 2151 C CA . LEU B 1 138 ? -18.553 -12.069 -12.222 1.00 19.09 136 LEU B CA 1
ATOM 2152 C C . LEU B 1 138 ? -19.757 -12.704 -12.874 1.00 20.11 136 LEU B C 1
ATOM 2153 O O . LEU B 1 138 ? -20.465 -12.050 -13.615 1.00 18.05 136 LEU B O 1
ATOM 2158 N N . GLU B 1 139 ? -19.982 -13.980 -12.568 1.00 22.02 137 GLU B N 1
ATOM 2159 C CA . GLU B 1 139 ? -21.233 -14.641 -12.963 1.00 24.44 137 GLU B CA 1
ATOM 2160 C C . GLU B 1 139 ? -22.414 -14.055 -12.180 1.00 23.77 137 GLU B C 1
ATOM 2161 O O . GLU B 1 139 ? -23.562 -14.061 -12.674 1.00 28.89 137 GLU B O 1
#

InterPro domains:
  IPR003736 Phenylacetic acid degradation-related domain [TIGR00369] (19-134)
  IPR006683 Thioesterase domain [PF03061] (50-127)
  IPR029069 HotDog domain superfamily [SSF54637] (1-133)
  IPR030863 1,4-dihydroxy-2-naphthoyl-CoA hydrolase, MenI [MF_01936] (1-136)
  IPR030863 1,4-dihydroxy-2-naphthoyl-CoA hydrolase, MenI [NF007631] (1-136)

GO terms:
  GO:0009234 menaquinone biosynthetic process (P, IMP)
  GO:0061522 1,4-dihydroxy-2-naphthoyl-CoA thioesterase activity (F, EXP)
  GO:0061522 1,4-dihydroxy-2-naphthoyl-CoA thioesterase activity (F, IDA)
  GO:0016289 acyl-CoA hydrolase activity (F, IDA)
  GO:0016787 hydrolase activity (F, IDA)

Solvent-accessible surface area: 12735 Å² total; per-residue (Å²): 116,115,36,34,117,46,195,40,88,65,151,50,1,58,70,52,2,155,58,11,0,12,37,42,1,51,9,111,10,67,82,49,14,83,55,34,0,33,0,6,0,15,10,51,49,88,0,54,44,50,141,30,64,18,6,11,0,0,4,1,0,0,0,12,7,0,0,41,16,0,0,77,2,12,1,93,54,155,55,122,27,69,17,65,40,2,21,0,52,34,82,116,66,8,150,97,31,48,0,89,0,42,0,96,33,86,93,70,23,94,182,80,2,34,0,42,0,59,0,49,17,124,164,53,97,60,3,1,38,1,115,0,39,1,15,29,97,195,118,121,28,32,123,50,205,61,86,61,148,38,2,49,52,59,1,136,56,12,0,13,35,67,0,49,9,110,7,60,87,52,16,86,55,20,0,33,0,6,0,12,7,40,62,67,0,54,41,48,138,31,62,20,6,12,0,0,3,1,0,0,0,13,6,0,0,39,14,0,0,79,2,11,2,92,55,152,40,127,29,66,14,62,54,2,39,0,52,32,88,111,70,8,176,96,33,66,1,82,0,24,0,108,37,101,84,68,23,107,127,61,2,31,0,45,0,59,0,48,12,100,146,52,82,64,4,1,17,0,48,0,35,0,6,18,103,164

Radius of gyration: 18.02 Å; Cα contacts (8 Å, |Δi|>4): 708; chains: 2; bounding box: 43×44×49 Å

Foldseek 3Di:
DAQFPDDDDQVVLQVVCPPHDCVVQVWGWDDDDSFKTKIKGWQDPVQDDPVQWGDPVVVVVNVCSGVQVRLQRNDDDPKHKDWDDKDKDFDAIHHGDMKMWMKGWPDDDPFKTKIWIFIADPVRHTGMIMMIMITMDD/DAQFPDDDDQVRLQVVCPPHDCVVQVWGWDDDDSFKTKIKGWQDPSQDDPVQWGDVVSVVVNVCSGVLVVLQRNDDDPKHKDWDDKDKDFDAIEHGGMKMWMKGWPDDDPFKTKIWIFIAYPVRHTGMIMIIIMTIDD

CATH classification: 3.10.129.10